Protein AF-A0A132B4E3-F1 (afdb_monomer)

Structure (mmCIF, N/CA/C/O backbone):
data_AF-A0A132B4E3-F1
#
_entry.id   AF-A0A132B4E3-F1
#
loop_
_atom_site.group_PDB
_atom_site.id
_atom_site.type_symbol
_atom_site.label_atom_id
_atom_site.label_alt_id
_atom_site.label_comp_id
_atom_site.label_asym_id
_atom_site.label_entity_id
_a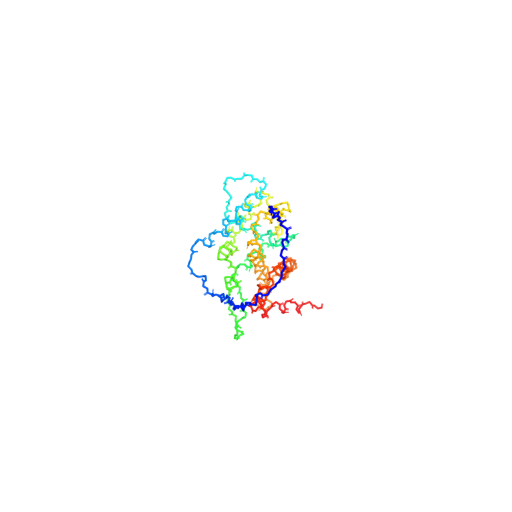tom_site.label_seq_id
_atom_site.pdbx_PDB_ins_code
_atom_site.Cartn_x
_atom_site.Cartn_y
_atom_site.Cartn_z
_atom_site.occupancy
_atom_site.B_iso_or_equiv
_atom_site.auth_seq_id
_atom_site.auth_comp_id
_atom_site.auth_asym_id
_atom_site.auth_atom_id
_atom_site.pdbx_PDB_model_num
ATOM 1 N N . MET A 1 1 ? -78.104 -16.875 -31.477 1.00 38.88 1 MET A N 1
ATOM 2 C CA . MET A 1 1 ? -77.700 -17.468 -30.184 1.00 38.88 1 MET A CA 1
ATOM 3 C C . MET A 1 1 ? -76.306 -16.967 -29.852 1.00 38.88 1 MET A C 1
ATOM 5 O O . MET A 1 1 ? -75.486 -16.846 -30.751 1.00 38.88 1 MET A O 1
ATOM 9 N N . SER A 1 2 ? -76.123 -16.554 -28.604 1.00 34.28 2 SER A N 1
ATOM 10 C CA . SER A 1 2 ? -75.025 -15.734 -28.093 1.00 34.28 2 SER A CA 1
ATOM 11 C C . SER A 1 2 ? -73.679 -16.452 -27.923 1.00 34.28 2 SER A C 1
ATOM 13 O O . SER A 1 2 ? -73.644 -17.637 -27.627 1.00 34.28 2 SER A O 1
ATOM 15 N N . ASN A 1 3 ? -72.627 -15.621 -27.961 1.00 29.88 3 ASN A N 1
ATOM 16 C CA . ASN A 1 3 ? -71.406 -15.617 -27.137 1.00 29.88 3 ASN A CA 1
ATOM 17 C C . ASN A 1 3 ? -70.339 -16.727 -27.264 1.00 29.88 3 ASN A C 1
ATOM 19 O O . ASN A 1 3 ? -70.513 -17.839 -26.790 1.00 29.88 3 ASN A O 1
ATOM 23 N N . SER A 1 4 ? -69.188 -16.321 -27.832 1.00 33.28 4 SER A N 1
ATOM 24 C CA . SER A 1 4 ? -67.864 -16.110 -27.185 1.00 33.28 4 SER A CA 1
ATOM 25 C C . SER A 1 4 ? -67.436 -17.096 -26.069 1.00 33.28 4 SER A C 1
ATOM 27 O O . SER A 1 4 ? -68.200 -17.358 -25.153 1.00 33.28 4 SER A O 1
ATOM 29 N N . LYS A 1 5 ? -66.202 -17.635 -26.005 1.00 38.06 5 LYS A N 1
ATOM 30 C CA . LYS A 1 5 ? -64.889 -16.953 -25.921 1.00 38.06 5 LYS A CA 1
ATOM 31 C C . LYS A 1 5 ? -63.750 -18.004 -25.761 1.00 38.06 5 LYS A C 1
ATOM 33 O O . LYS A 1 5 ? -64.003 -19.065 -25.207 1.00 38.06 5 LYS A O 1
ATOM 38 N N . LEU A 1 6 ? -62.514 -17.575 -26.074 1.00 32.34 6 LEU A N 1
ATOM 39 C CA . LEU A 1 6 ? -61.195 -17.979 -25.513 1.00 32.34 6 LEU A CA 1
ATOM 40 C C . LEU A 1 6 ? -60.531 -19.309 -25.948 1.00 32.34 6 LEU A C 1
ATOM 42 O O . LEU A 1 6 ? -60.956 -20.377 -25.536 1.00 32.34 6 LEU A O 1
ATOM 46 N N . LEU A 1 7 ? -59.389 -19.228 -26.653 1.00 31.70 7 LEU A N 1
ATOM 47 C CA . LEU A 1 7 ? -58.020 -19.296 -26.087 1.00 31.70 7 LEU A CA 1
ATOM 48 C C . LEU A 1 7 ? -56.947 -19.111 -27.200 1.00 31.70 7 LEU A C 1
ATOM 50 O O . LEU A 1 7 ? -56.852 -19.928 -28.102 1.00 31.70 7 LEU A O 1
ATOM 54 N N . THR A 1 8 ? -56.197 -18.002 -27.098 1.00 35.97 8 THR A N 1
ATOM 55 C CA . THR A 1 8 ? -54.724 -17.787 -27.216 1.00 35.97 8 THR A CA 1
ATOM 56 C C . THR A 1 8 ? -53.824 -18.435 -28.305 1.00 35.97 8 THR A C 1
ATOM 58 O O . THR A 1 8 ? -54.166 -19.447 -28.900 1.00 35.97 8 THR A O 1
ATOM 61 N N . PRO A 1 9 ? -52.647 -17.813 -28.576 1.00 42.22 9 PRO A N 1
ATOM 62 C CA . PRO A 1 9 ? -52.031 -17.687 -29.900 1.00 42.22 9 PRO A CA 1
ATOM 63 C C . PRO A 1 9 ? -50.808 -18.595 -30.107 1.00 42.22 9 PRO A C 1
ATOM 65 O O . PRO A 1 9 ? -50.287 -19.164 -29.150 1.00 42.22 9 PRO A O 1
ATOM 68 N N . ASN A 1 10 ? -50.285 -18.651 -31.337 1.00 29.19 10 ASN A N 1
ATOM 69 C CA . ASN A 1 10 ? -48.926 -19.134 -31.562 1.00 29.19 10 ASN A CA 1
ATOM 70 C C . ASN A 1 10 ? -48.253 -18.488 -32.783 1.00 29.19 10 ASN A C 1
ATOM 72 O O . ASN A 1 10 ? -48.901 -18.372 -33.818 1.00 29.19 10 ASN A O 1
ATOM 76 N N . LEU A 1 11 ? -46.981 -18.108 -32.569 1.00 29.50 11 LEU A N 1
ATOM 77 C CA . LEU A 1 11 ? -45.790 -18.163 -33.446 1.00 29.50 11 LEU A CA 1
ATOM 78 C C . LEU A 1 11 ? -45.978 -17.764 -34.940 1.00 29.50 11 LEU A C 1
ATOM 80 O O . LEU A 1 11 ? -46.830 -18.295 -35.632 1.00 29.50 11 LEU A O 1
ATOM 84 N N . ASP A 1 12 ? -45.178 -16.911 -35.584 1.00 29.94 12 ASP A N 1
ATOM 85 C CA . ASP A 1 12 ? -43.744 -16.705 -35.412 1.00 29.94 12 ASP A CA 1
ATOM 86 C C . ASP A 1 12 ? -43.214 -15.570 -36.317 1.00 29.94 12 ASP A C 1
ATOM 88 O O . ASP A 1 12 ? -43.828 -15.216 -37.322 1.00 29.94 12 ASP A O 1
ATOM 92 N N . SER A 1 13 ? -41.982 -15.139 -36.016 1.00 32.19 13 SER A N 1
ATOM 93 C CA . SER A 1 13 ? -40.978 -14.631 -36.970 1.00 32.19 13 SER A CA 1
ATOM 94 C C . SER A 1 13 ? -41.109 -13.195 -37.516 1.00 32.19 13 SER A C 1
ATOM 96 O O . SER A 1 13 ? -41.439 -12.966 -38.681 1.00 32.19 13 SER A O 1
ATOM 98 N N . TYR A 1 14 ? -40.623 -12.232 -36.723 1.00 31.95 14 TYR A N 1
ATOM 99 C CA . TYR A 1 14 ? -39.982 -11.017 -37.243 1.00 31.95 14 TYR A CA 1
ATOM 100 C C . TYR A 1 14 ? -38.458 -11.171 -37.212 1.00 31.95 14 TYR A C 1
ATOM 102 O O . TYR A 1 14 ? -37.833 -11.168 -36.151 1.00 31.95 14 TYR A O 1
ATOM 110 N N . ALA A 1 15 ? -37.856 -11.253 -38.397 1.00 35.19 15 ALA A N 1
ATOM 111 C CA . ALA A 1 15 ? -36.441 -10.988 -38.600 1.00 35.19 15 ALA A CA 1
ATOM 112 C C . ALA A 1 15 ? -36.199 -9.475 -38.490 1.00 35.19 15 ALA A C 1
ATOM 114 O O . ALA A 1 15 ? -36.782 -8.696 -39.243 1.00 35.19 15 ALA A O 1
ATOM 115 N N . THR A 1 16 ? -35.325 -9.054 -37.573 1.00 33.59 16 THR A N 1
ATOM 116 C CA . THR A 1 16 ? -34.851 -7.664 -37.520 1.00 33.59 16 THR A CA 1
ATOM 117 C C . THR A 1 16 ? -33.341 -7.642 -37.330 1.00 33.59 16 THR A C 1
ATOM 119 O O . THR A 1 16 ? -32.812 -8.160 -36.349 1.00 33.59 16 THR A O 1
ATOM 122 N N . ASN A 1 17 ? -32.655 -7.043 -38.302 1.00 32.53 17 ASN A N 1
ATOM 123 C CA . ASN A 1 17 ? -31.217 -6.812 -38.306 1.00 32.53 17 ASN A CA 1
ATOM 124 C C . ASN A 1 17 ? -30.825 -5.874 -37.154 1.00 32.53 17 ASN A C 1
ATOM 126 O O . ASN A 1 17 ? -31.186 -4.697 -37.154 1.00 32.53 17 ASN A O 1
ATOM 130 N N . SER A 1 18 ? -30.058 -6.386 -36.192 1.00 35.50 18 SER A N 1
ATOM 131 C CA . SER A 1 18 ? -29.421 -5.589 -35.144 1.00 35.50 18 SER A CA 1
ATOM 132 C C . SER A 1 18 ? -28.036 -5.158 -35.623 1.00 35.50 18 SER A C 1
ATOM 134 O O . SER A 1 18 ? -27.093 -5.947 -35.668 1.00 35.50 18 SER A O 1
ATOM 136 N N . ILE A 1 19 ? -27.932 -3.890 -36.021 1.00 36.50 19 ILE A N 1
ATOM 137 C CA . ILE A 1 19 ? -26.662 -3.196 -36.229 1.00 36.50 19 ILE A CA 1
ATOM 138 C C . ILE A 1 19 ? -25.972 -3.114 -34.864 1.00 36.50 19 ILE A C 1
ATOM 140 O O . ILE A 1 19 ? -26.404 -2.376 -33.976 1.00 36.50 19 ILE A O 1
ATOM 144 N N . ALA A 1 20 ? -24.901 -3.887 -34.700 1.00 33.59 20 ALA A N 1
ATOM 145 C CA . ALA A 1 20 ? -24.030 -3.822 -33.539 1.00 33.59 20 ALA A CA 1
ATOM 146 C C . ALA A 1 20 ? -23.420 -2.414 -33.435 1.00 33.59 20 ALA A C 1
ATOM 148 O O . ALA A 1 20 ? -22.498 -2.054 -34.166 1.00 33.59 20 ALA A O 1
ATOM 149 N N . LYS A 1 21 ? -23.945 -1.600 -32.513 1.00 34.19 21 LYS A N 1
ATOM 150 C CA . LYS A 1 21 ? -23.289 -0.374 -32.050 1.00 34.19 21 LYS A CA 1
ATOM 151 C C . LYS A 1 21 ? -22.023 -0.781 -31.298 1.00 34.19 21 LYS A C 1
ATOM 153 O O . LYS A 1 21 ? -22.074 -1.129 -30.121 1.00 34.19 21 LYS A O 1
ATOM 158 N N . SER A 1 22 ? -20.882 -0.726 -31.976 1.00 30.88 22 SER A N 1
ATOM 159 C CA . SER A 1 22 ? -19.576 -0.739 -31.327 1.00 30.88 22 SER A CA 1
ATOM 160 C C . SER A 1 22 ? -19.455 0.523 -30.472 1.00 30.88 22 SER A C 1
ATOM 162 O O . SER A 1 22 ? -19.304 1.631 -30.994 1.00 30.88 22 SER A O 1
ATOM 164 N N . VAL A 1 23 ? -19.559 0.371 -29.153 1.00 30.25 23 VAL A N 1
ATOM 165 C CA . VAL A 1 23 ? -19.241 1.439 -28.205 1.00 30.25 23 VAL A CA 1
ATOM 166 C C . VAL A 1 23 ? -17.731 1.645 -28.251 1.00 30.25 23 VAL A C 1
ATOM 168 O O . VAL A 1 23 ? -16.955 0.897 -27.665 1.00 30.25 23 VAL A O 1
ATOM 171 N N . SER A 1 24 ? -17.325 2.662 -29.005 1.00 31.62 24 SER A N 1
ATOM 172 C CA . SER A 1 24 ? -15.980 3.221 -28.975 1.00 31.62 24 SER A CA 1
ATOM 173 C C . SER A 1 24 ? -15.730 3.781 -27.576 1.00 31.62 24 SER A C 1
ATOM 175 O O . SER A 1 24 ? -16.259 4.836 -27.223 1.00 31.62 24 SER A O 1
ATOM 177 N N . MET A 1 25 ? -14.947 3.072 -26.759 1.00 31.81 25 MET A N 1
ATOM 178 C CA . MET A 1 25 ? -14.465 3.601 -25.485 1.00 31.81 25 MET A CA 1
ATOM 179 C C . MET A 1 25 ? -13.440 4.699 -25.763 1.00 31.81 25 MET A C 1
ATOM 181 O O . MET A 1 25 ? -12.252 4.454 -25.972 1.00 31.81 25 MET A O 1
ATOM 185 N N . SER A 1 26 ? -13.944 5.929 -25.818 1.00 31.91 26 SER A N 1
ATOM 186 C CA . SER A 1 26 ? -13.142 7.130 -25.986 1.00 31.91 26 SER A CA 1
ATOM 187 C C . SER A 1 26 ? -12.260 7.338 -24.756 1.00 31.91 26 SER A C 1
ATOM 189 O O . SER A 1 26 ? -12.749 7.469 -23.634 1.00 31.91 26 SER A O 1
ATOM 191 N N . ARG A 1 27 ? -10.942 7.399 -24.982 1.00 46.81 27 ARG A N 1
ATOM 192 C CA . ARG A 1 27 ? -9.970 7.985 -24.052 1.00 46.81 27 ARG A CA 1
ATOM 193 C C . ARG A 1 27 ? -10.392 9.424 -23.761 1.00 46.81 27 ARG A C 1
ATOM 195 O O . ARG A 1 27 ? -10.472 10.230 -24.683 1.00 46.81 27 ARG A O 1
ATOM 202 N N . GLY A 1 28 ? -10.634 9.743 -22.494 1.00 36.22 28 GLY A N 1
ATOM 203 C CA . GLY A 1 28 ? -10.975 11.105 -22.095 1.00 36.22 28 GLY A CA 1
ATOM 204 C C . GLY A 1 28 ? -11.398 11.235 -20.639 1.00 36.22 28 GLY A C 1
ATOM 205 O O . GLY A 1 28 ? -12.487 11.719 -20.374 1.00 36.22 28 GLY A O 1
ATOM 206 N N . PHE A 1 29 ? -10.551 10.826 -19.691 1.00 40.78 29 PHE A N 1
ATOM 207 C CA . PHE A 1 29 ? -10.698 11.238 -18.290 1.00 40.78 29 PHE A CA 1
ATOM 208 C C . PHE A 1 29 ? -9.608 12.246 -17.942 1.00 40.78 29 PHE A C 1
ATOM 210 O O . PHE A 1 29 ? -8.644 11.939 -17.247 1.00 40.78 29 PHE A O 1
ATOM 217 N N . HIS A 1 30 ? -9.768 13.469 -18.440 1.00 40.97 30 HIS A N 1
ATOM 218 C CA . HIS A 1 30 ? -9.072 14.620 -17.884 1.00 40.97 30 HIS A CA 1
ATOM 219 C C . HIS A 1 30 ? -10.091 15.710 -17.553 1.00 40.97 30 HIS A C 1
ATOM 221 O O . HIS A 1 30 ? -10.951 16.031 -18.367 1.00 40.97 30 HIS A O 1
ATOM 227 N N . THR A 1 31 ? -9.917 16.276 -16.355 1.00 42.75 31 THR A N 1
ATOM 228 C CA . THR A 1 31 ? -10.631 17.395 -15.712 1.00 42.75 31 THR A CA 1
ATOM 229 C C . THR A 1 31 ? -11.892 17.040 -14.909 1.00 42.75 31 THR A C 1
ATOM 231 O O . THR A 1 31 ? -13.004 16.955 -15.411 1.00 42.75 31 THR A O 1
ATOM 234 N N . GLY A 1 32 ? -11.696 16.867 -13.596 1.00 35.53 32 GLY A N 1
ATOM 235 C CA . GLY A 1 32 ? -12.770 16.779 -12.609 1.00 35.53 32 GLY A CA 1
ATOM 236 C C . GLY A 1 32 ? -12.240 16.429 -11.220 1.00 35.53 32 GLY A C 1
ATOM 237 O O . GLY A 1 32 ? -12.157 15.255 -10.872 1.00 35.53 32 GLY A O 1
ATOM 238 N N . SER A 1 33 ? -11.926 17.450 -10.417 1.00 51.84 33 SER A N 1
ATOM 239 C CA . SER A 1 33 ? -11.528 17.358 -8.995 1.00 51.84 33 SER A CA 1
ATOM 240 C C . SER A 1 33 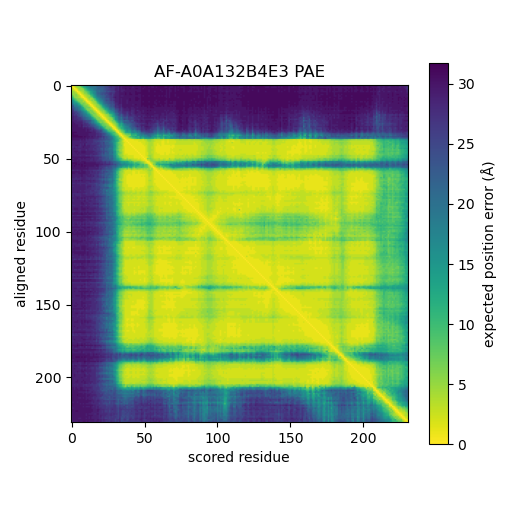? -12.442 16.439 -8.144 1.00 51.84 33 SER A C 1
ATOM 242 O O . SER A 1 33 ? -12.010 15.851 -7.153 1.00 51.84 33 SER A O 1
ATOM 244 N N . GLY A 1 34 ? -13.695 16.223 -8.570 1.00 51.78 34 GLY A N 1
ATOM 245 C CA . GLY A 1 34 ? -14.667 15.361 -7.886 1.00 51.78 34 GLY A CA 1
ATOM 246 C C . GLY A 1 34 ? -14.389 13.850 -7.956 1.00 51.78 34 GLY A C 1
ATOM 247 O O . GLY A 1 34 ? -14.641 13.148 -6.979 1.00 51.78 34 GLY A O 1
ATOM 248 N N . ALA A 1 35 ? -13.823 13.327 -9.051 1.00 53.47 35 ALA A N 1
ATOM 249 C CA . ALA A 1 35 ? -13.585 11.882 -9.189 1.00 53.47 35 ALA A CA 1
ATOM 250 C C . ALA A 1 35 ? -12.388 11.407 -8.347 1.00 53.47 35 ALA A C 1
ATOM 252 O O . ALA A 1 35 ? -12.417 10.324 -7.766 1.00 53.47 35 ALA A O 1
ATOM 253 N N . THR A 1 36 ? -11.356 12.249 -8.220 1.00 58.81 36 THR A N 1
ATOM 254 C CA . THR A 1 36 ? -10.199 12.000 -7.346 1.00 58.81 36 THR A CA 1
ATOM 255 C C . THR A 1 36 ? -10.557 12.040 -5.863 1.00 58.81 36 THR A C 1
ATOM 257 O O . THR A 1 36 ? -9.857 11.427 -5.064 1.00 58.81 36 THR A O 1
ATOM 260 N N . SER A 1 37 ? -11.636 12.735 -5.498 1.00 76.25 37 SER A N 1
ATOM 261 C CA . SER A 1 37 ? -12.132 12.785 -4.121 1.00 76.25 37 SER A CA 1
ATOM 262 C C . SER A 1 37 ? -12.994 11.572 -3.773 1.00 76.25 37 SER A C 1
ATOM 264 O O . SER A 1 37 ? -12.916 11.079 -2.654 1.00 76.25 37 SER A O 1
ATOM 266 N N . LEU A 1 38 ? -13.809 11.071 -4.709 1.00 92.44 38 LEU A N 1
ATOM 267 C CA . LEU A 1 38 ? -14.836 10.080 -4.382 1.00 92.44 38 LEU A CA 1
ATOM 268 C C . LEU A 1 38 ? -14.254 8.738 -3.924 1.00 92.44 38 LEU A C 1
ATOM 270 O O . LEU A 1 38 ? -14.663 8.221 -2.886 1.00 92.44 38 LEU A O 1
ATOM 274 N N . TRP A 1 39 ? -13.281 8.182 -4.657 1.00 94.19 39 TRP A N 1
ATOM 275 C CA . TRP A 1 39 ? -12.679 6.899 -4.275 1.00 94.19 39 TRP A CA 1
ATOM 276 C C . TRP A 1 39 ? -12.005 6.983 -2.903 1.00 94.19 39 TRP A C 1
ATOM 278 O O . TRP A 1 39 ? -12.098 6.033 -2.128 1.00 94.19 39 TRP A O 1
ATOM 288 N N . LYS A 1 40 ? -11.381 8.124 -2.576 1.00 95.50 40 LYS A N 1
ATOM 289 C CA . LYS A 1 40 ? -10.775 8.363 -1.264 1.00 95.50 40 LYS A CA 1
ATOM 290 C C . LYS A 1 40 ? -11.834 8.343 -0.183 1.00 95.50 40 LYS A C 1
ATOM 292 O O . LYS A 1 40 ? -11.728 7.533 0.724 1.00 95.50 40 LYS A O 1
ATOM 297 N N . THR A 1 41 ? -12.870 9.172 -0.317 1.00 95.38 41 THR A N 1
ATOM 298 C CA . THR A 1 41 ? -13.953 9.281 0.667 1.00 95.38 41 THR A CA 1
ATOM 299 C C . THR A 1 41 ? -14.615 7.932 0.921 1.00 95.38 41 THR A C 1
ATOM 301 O O . THR A 1 41 ? -14.826 7.558 2.071 1.00 95.38 41 THR A O 1
ATOM 304 N N . LEU A 1 42 ? -14.907 7.171 -0.135 1.00 96.31 42 LEU A N 1
ATOM 305 C CA . LEU A 1 42 ? -15.490 5.836 -0.008 1.00 96.31 42 LEU A CA 1
ATOM 306 C C . LEU A 1 42 ? -14.539 4.865 0.705 1.00 96.31 42 LEU A C 1
ATOM 308 O O . LEU A 1 42 ? -14.956 4.152 1.615 1.00 96.31 42 LEU A O 1
ATOM 312 N N . SER A 1 43 ? -13.255 4.879 0.342 1.00 96.94 43 SER A N 1
ATOM 313 C CA . SER A 1 43 ? -12.241 4.008 0.949 1.00 96.94 43 SER A CA 1
ATOM 314 C C . SER A 1 43 ? -12.005 4.343 2.421 1.00 96.94 43 SER A C 1
ATOM 316 O O . SER A 1 43 ? -11.949 3.445 3.257 1.00 96.94 43 SER A O 1
ATOM 318 N N . THR A 1 44 ? -11.898 5.629 2.762 1.00 96.00 44 THR A N 1
ATOM 319 C CA . THR A 1 44 ? -11.676 6.068 4.141 1.00 96.00 44 THR A CA 1
ATOM 320 C C . THR A 1 44 ? -12.904 5.856 5.011 1.00 96.00 44 THR A C 1
ATOM 322 O O . THR A 1 44 ? -12.752 5.487 6.171 1.00 96.00 44 THR A O 1
ATOM 325 N N . THR A 1 45 ? -14.111 6.000 4.458 1.00 95.50 45 THR A N 1
ATOM 326 C CA . THR A 1 45 ? -15.363 5.677 5.160 1.00 95.50 45 THR A CA 1
ATOM 327 C C . THR A 1 45 ? -15.443 4.184 5.476 1.00 95.50 45 THR A C 1
ATOM 329 O O . THR A 1 45 ? -15.699 3.819 6.623 1.00 95.50 45 THR A O 1
ATOM 332 N N . ALA A 1 46 ? -15.161 3.322 4.491 1.00 96.12 46 ALA A N 1
ATOM 333 C CA . ALA A 1 46 ? -15.132 1.873 4.683 1.00 96.12 46 ALA A CA 1
ATOM 334 C C . ALA A 1 46 ? -14.092 1.458 5.738 1.00 96.12 46 ALA A C 1
ATOM 336 O O . ALA A 1 46 ? -14.390 0.677 6.641 1.00 96.12 46 ALA A O 1
ATOM 337 N N . ALA A 1 47 ? -12.886 2.028 5.665 1.00 96.62 47 ALA A N 1
ATOM 338 C CA . ALA A 1 47 ? -11.822 1.765 6.626 1.00 96.62 47 ALA A CA 1
ATOM 339 C C . ALA A 1 47 ? -12.176 2.233 8.040 1.00 96.62 47 ALA A C 1
ATOM 341 O O . ALA A 1 47 ? -12.040 1.461 8.983 1.00 96.62 47 ALA A O 1
ATOM 342 N N . SER A 1 48 ? -12.681 3.461 8.169 1.00 95.19 48 SER A N 1
ATOM 343 C CA . SER A 1 48 ? -13.092 4.077 9.433 1.00 95.19 48 SER A CA 1
ATOM 344 C C . SER A 1 48 ? -14.157 3.243 10.154 1.00 95.19 48 SER A C 1
ATOM 346 O O . SER A 1 48 ? -14.025 2.953 11.342 1.00 95.19 48 SER A O 1
ATOM 348 N N . GLY A 1 49 ? -15.162 2.748 9.421 1.00 93.44 49 GLY A N 1
ATOM 349 C CA . GLY A 1 49 ? -16.197 1.868 9.976 1.00 93.44 49 GLY A CA 1
ATOM 350 C C . GLY A 1 49 ? -15.692 0.485 10.411 1.00 93.44 49 GLY A C 1
ATOM 351 O O . GLY A 1 49 ? -16.338 -0.183 11.217 1.00 93.44 49 GLY A O 1
ATOM 352 N N . ALA A 1 50 ? -14.532 0.047 9.915 1.00 94.38 50 ALA A N 1
ATOM 353 C CA . ALA A 1 50 ? -13.961 -1.264 10.211 1.00 94.38 50 ALA A CA 1
ATOM 354 C C . ALA A 1 50 ? -13.043 -1.279 11.447 1.00 94.38 50 ALA A C 1
ATOM 356 O O . ALA A 1 50 ? -12.667 -2.364 11.923 1.00 94.38 50 ALA A O 1
ATOM 357 N N . VAL A 1 51 ? -12.657 -0.113 11.973 1.00 94.00 51 VAL A N 1
ATOM 358 C CA . VAL A 1 51 ? -11.677 -0.014 13.061 1.00 94.00 51 VAL A CA 1
ATOM 359 C C . VAL A 1 51 ? -12.333 -0.281 14.427 1.00 94.00 51 VAL A C 1
ATOM 361 O O . VAL A 1 51 ? -13.444 0.180 14.671 1.00 94.00 51 VAL A O 1
ATOM 364 N N . PRO A 1 52 ? -11.688 -1.011 15.363 1.00 85.62 52 PRO A N 1
ATOM 365 C CA . PRO A 1 52 ? -12.323 -1.390 16.632 1.00 85.62 52 PRO A CA 1
ATOM 366 C C . PRO A 1 52 ? -12.598 -0.226 17.595 1.00 85.62 52 PRO A C 1
ATOM 368 O O . PRO A 1 52 ? -13.431 -0.356 18.489 1.00 85.62 52 PRO A O 1
ATOM 371 N N . ARG A 1 53 ? -11.843 0.874 17.482 1.00 79.69 53 ARG A N 1
ATOM 372 C CA . ARG A 1 53 ? -11.896 1.997 18.424 1.00 79.69 53 ARG A CA 1
ATOM 373 C C . ARG A 1 53 ? -12.660 3.169 17.809 1.00 79.69 53 ARG A C 1
ATOM 375 O O . ARG A 1 53 ? -12.173 3.717 16.822 1.00 79.69 53 ARG A O 1
ATOM 382 N N . PRO A 1 54 ? -13.779 3.608 18.416 1.00 67.31 54 PRO A N 1
ATOM 383 C CA . PRO A 1 54 ? -14.477 4.799 17.964 1.00 67.31 54 PRO A CA 1
ATOM 384 C C . PRO A 1 54 ? -13.587 6.025 18.196 1.00 67.31 54 PRO A C 1
ATOM 386 O O . PRO A 1 54 ? -13.294 6.382 19.339 1.00 67.31 54 PRO A O 1
ATOM 389 N N . ARG A 1 55 ? -13.157 6.683 17.120 1.00 70.62 55 ARG A N 1
ATOM 390 C CA . ARG A 1 55 ? -12.710 8.078 17.161 1.00 70.62 55 ARG A CA 1
ATOM 391 C C . ARG A 1 55 ? -13.588 8.891 16.228 1.00 70.62 55 ARG A C 1
ATOM 393 O O . ARG A 1 55 ? -14.047 8.403 15.205 1.00 70.62 55 ARG A O 1
ATOM 400 N N . THR A 1 56 ? -13.822 10.144 16.595 1.00 69.31 56 THR A N 1
ATOM 401 C CA . THR A 1 56 ? -14.660 11.047 15.802 1.00 69.31 56 THR A CA 1
ATOM 402 C C . THR A 1 56 ? -13.964 11.517 14.528 1.00 69.31 56 THR A C 1
ATOM 404 O O . THR A 1 56 ? -14.659 11.817 13.569 1.00 69.31 56 THR A O 1
ATOM 407 N N . ASN A 1 57 ? -12.624 11.515 14.487 1.00 81.56 57 ASN A N 1
ATOM 408 C CA . ASN A 1 57 ? -11.831 11.955 13.339 1.00 81.56 57 ASN A CA 1
ATOM 409 C C . ASN A 1 57 ? -10.593 11.057 13.163 1.00 81.56 57 ASN A C 1
ATOM 411 O O . ASN A 1 57 ? -9.598 11.232 13.866 1.00 81.56 57 ASN A O 1
ATOM 415 N N . HIS A 1 58 ? -10.663 10.092 12.248 1.00 89.25 58 HIS A N 1
ATOM 416 C CA . HIS A 1 58 ? -9.493 9.341 11.779 1.00 89.25 58 HIS A CA 1
ATOM 417 C C . HIS A 1 58 ? -8.793 10.125 10.665 1.00 89.25 58 HIS A C 1
ATOM 419 O O . HIS A 1 58 ? -9.480 10.757 9.857 1.00 89.25 58 HIS A O 1
ATOM 425 N N . SER A 1 59 ? -7.457 10.098 10.592 1.00 94.81 59 SER A N 1
ATOM 426 C CA . SER A 1 59 ? -6.780 10.762 9.470 1.00 94.81 59 SER A CA 1
ATOM 427 C C . SER A 1 59 ? -7.036 10.025 8.152 1.00 94.81 59 SER A C 1
ATOM 429 O O . SER A 1 59 ? -7.111 8.792 8.107 1.00 94.81 59 SER A O 1
ATOM 431 N N . GLU A 1 60 ? -7.167 10.785 7.058 1.00 95.44 60 GLU A N 1
ATOM 432 C CA . GLU A 1 60 ? -7.281 10.218 5.706 1.00 95.44 60 GLU A CA 1
ATOM 433 C C . GLU A 1 60 ? -6.081 9.309 5.406 1.00 95.44 60 GLU A C 1
ATOM 435 O O . GLU A 1 60 ? -6.262 8.187 4.939 1.00 95.44 60 GLU A O 1
ATOM 440 N N . ASP A 1 61 ? -4.877 9.755 5.763 1.00 97.19 61 ASP A N 1
ATOM 441 C CA . ASP A 1 61 ? -3.620 9.045 5.536 1.00 97.19 61 ASP A CA 1
ATOM 442 C C . ASP A 1 61 ? -3.574 7.677 6.237 1.00 97.19 61 ASP A C 1
ATOM 444 O O . ASP A 1 61 ? -3.210 6.668 5.622 1.00 97.19 61 ASP A O 1
ATOM 448 N N . ALA A 1 62 ? -4.002 7.604 7.502 1.00 97.56 62 ALA A N 1
ATOM 449 C CA . ALA A 1 62 ? -4.105 6.340 8.231 1.00 97.56 62 ALA A CA 1
ATOM 450 C C . ALA A 1 62 ? -5.112 5.398 7.568 1.00 97.56 62 ALA A C 1
ATOM 452 O O . ALA A 1 62 ? -4.825 4.219 7.360 1.00 97.56 62 ALA A O 1
ATOM 453 N N . MET A 1 63 ? -6.283 5.907 7.191 1.00 97.62 63 MET A N 1
ATOM 454 C CA . MET A 1 63 ? -7.326 5.081 6.589 1.00 97.62 63 MET A CA 1
ATOM 455 C C . MET A 1 63 ? -6.936 4.580 5.193 1.00 97.62 63 MET A C 1
ATOM 457 O O . MET A 1 63 ? -7.126 3.402 4.899 1.00 97.62 63 MET A O 1
ATOM 461 N N . LEU A 1 64 ? -6.321 5.416 4.352 1.00 97.88 64 LEU A N 1
ATOM 462 C CA . LEU A 1 64 ? -5.790 4.992 3.052 1.00 97.88 64 LEU A CA 1
ATOM 463 C C . LEU A 1 64 ? -4.673 3.952 3.208 1.00 97.88 64 LEU A C 1
ATOM 465 O O . LEU A 1 64 ? -4.656 2.961 2.475 1.00 97.88 64 LEU A O 1
ATOM 469 N N . SER A 1 65 ? -3.787 4.137 4.191 1.00 98.19 65 SER A N 1
ATOM 470 C CA . SER A 1 65 ? -2.761 3.144 4.531 1.00 98.19 65 SER A CA 1
ATOM 471 C C . SER A 1 65 ? -3.396 1.817 4.942 1.00 98.19 65 SER A C 1
ATOM 473 O O . SER A 1 65 ? -2.965 0.764 4.480 1.00 98.19 65 SER A O 1
ATOM 475 N N . LEU A 1 66 ? -4.465 1.843 5.745 1.00 98.44 66 LEU A N 1
ATOM 476 C CA . LEU A 1 66 ? -5.169 0.634 6.165 1.00 98.44 66 LEU A CA 1
ATOM 477 C C . LEU A 1 66 ? -5.774 -0.121 4.979 1.00 98.44 66 LEU A C 1
ATOM 479 O O . LEU A 1 66 ? -5.601 -1.335 4.900 1.00 98.44 66 LEU A O 1
ATOM 483 N N . VAL A 1 67 ? -6.444 0.563 4.044 1.00 98.38 67 VAL A N 1
ATOM 484 C CA . VAL A 1 67 ? -7.027 -0.105 2.864 1.00 98.38 67 VAL A CA 1
ATOM 485 C C . VAL A 1 67 ? -5.941 -0.716 1.978 1.00 98.38 67 VAL A C 1
ATOM 487 O O . VAL A 1 67 ? -6.087 -1.857 1.530 1.00 98.38 67 VAL A O 1
ATOM 490 N N . LEU A 1 68 ? -4.823 -0.008 1.780 1.00 98.44 68 LEU A N 1
ATOM 491 C CA . LEU A 1 68 ? -3.669 -0.551 1.062 1.00 98.44 68 LEU A CA 1
ATOM 492 C C . LEU A 1 68 ? -3.144 -1.820 1.741 1.00 98.44 68 LEU A C 1
ATOM 494 O O . LEU A 1 68 ? -2.993 -2.844 1.079 1.00 98.44 68 LEU A O 1
ATOM 498 N N . LEU A 1 69 ? -2.903 -1.767 3.054 1.00 98.25 69 LEU A N 1
ATOM 499 C CA . LEU A 1 69 ? -2.408 -2.901 3.834 1.00 98.25 69 LEU A CA 1
ATOM 500 C C . LEU A 1 69 ? -3.374 -4.092 3.788 1.00 98.25 69 LEU A C 1
ATOM 502 O O . LEU A 1 69 ? -2.935 -5.227 3.639 1.00 98.25 69 LEU A O 1
ATOM 506 N N . CYS A 1 70 ? -4.686 -3.844 3.848 1.00 98.12 70 CYS A N 1
ATOM 507 C CA . CYS A 1 70 ? -5.706 -4.888 3.720 1.00 98.12 70 CYS A CA 1
ATOM 508 C C . CYS A 1 70 ? -5.715 -5.550 2.334 1.00 98.12 70 CYS A C 1
ATOM 510 O O . CYS A 1 70 ? -6.149 -6.694 2.219 1.00 98.12 70 CYS A O 1
ATOM 512 N N . SER A 1 71 ? -5.233 -4.846 1.307 1.00 97.56 71 SER A N 1
ATOM 513 C CA . SER A 1 71 ? -5.147 -5.323 -0.081 1.00 97.56 71 SER A CA 1
ATOM 514 C C . SER A 1 71 ? -3.844 -6.075 -0.388 1.00 97.56 71 SER A C 1
ATOM 516 O O . SER A 1 71 ? -3.669 -6.596 -1.492 1.00 97.56 71 SER A O 1
ATOM 518 N N . LEU A 1 72 ? -2.909 -6.119 0.564 1.00 97.50 72 LEU A N 1
ATOM 519 C CA . LEU A 1 72 ? -1.703 -6.938 0.506 1.00 97.50 72 LEU A CA 1
ATOM 520 C C . LEU A 1 72 ? -1.974 -8.334 1.100 1.00 97.50 72 LEU A C 1
ATOM 522 O O . LEU A 1 72 ? -3.003 -8.580 1.726 1.00 97.50 72 LEU A O 1
ATOM 526 N N . ALA A 1 73 ? -1.030 -9.266 0.912 1.00 96.50 73 ALA A N 1
ATOM 527 C CA . ALA A 1 73 ? -1.118 -10.588 1.541 1.00 96.50 73 ALA A CA 1
ATOM 528 C C . ALA A 1 73 ? -1.304 -10.489 3.066 1.00 96.50 73 ALA A C 1
ATOM 530 O O . ALA A 1 73 ? -0.713 -9.617 3.701 1.00 96.50 73 ALA A O 1
ATOM 531 N N . SER A 1 74 ? -2.054 -11.429 3.652 1.00 94.88 74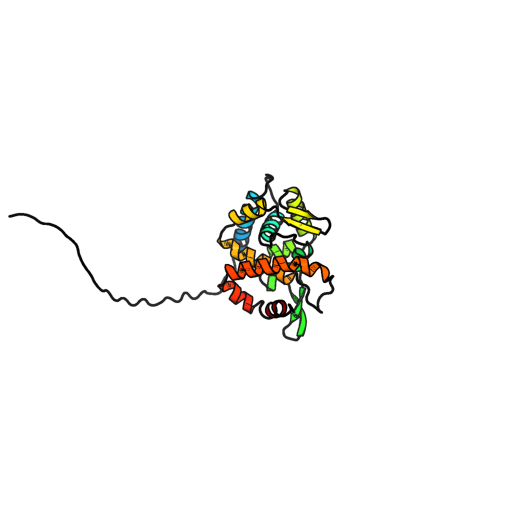 SER A N 1
ATOM 532 C CA . SER A 1 74 ? -2.255 -11.570 5.106 1.00 94.88 74 SER A CA 1
ATOM 533 C C . SER A 1 74 ? -1.011 -12.120 5.832 1.00 94.88 74 SER A C 1
ATOM 535 O O . SER A 1 74 ? -1.095 -13.080 6.600 1.00 94.88 74 SER A O 1
ATOM 537 N N . SER A 1 75 ? 0.146 -11.527 5.555 1.00 94.19 75 SER A N 1
ATOM 538 C CA . SER A 1 75 ? 1.449 -11.763 6.178 1.00 94.19 75 SER A CA 1
ATOM 539 C C . SER A 1 75 ? 2.014 -10.443 6.705 1.00 94.19 75 SER A C 1
ATOM 541 O O . SER A 1 75 ? 1.435 -9.380 6.480 1.00 94.19 75 SER A O 1
ATOM 543 N N . GLU A 1 76 ? 3.140 -10.501 7.412 1.00 94.75 76 GLU A N 1
ATOM 544 C CA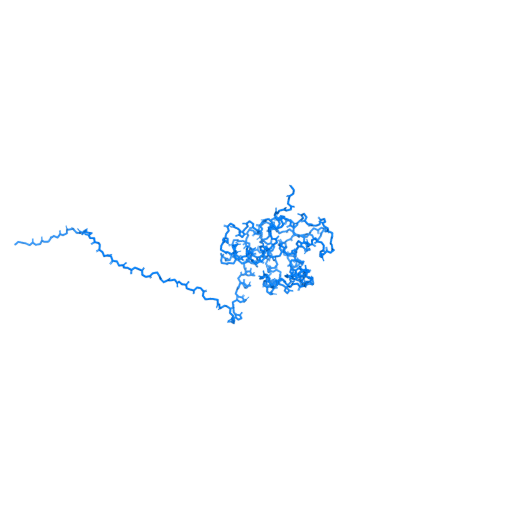 . GLU A 1 76 ? 3.840 -9.296 7.855 1.00 94.75 76 GLU A CA 1
ATOM 545 C C . GLU A 1 76 ? 4.293 -8.442 6.668 1.00 94.75 76 GLU A C 1
ATOM 547 O O . GLU A 1 76 ? 4.937 -8.948 5.753 1.00 94.75 76 GLU A O 1
ATOM 552 N N . VAL A 1 77 ? 3.971 -7.149 6.714 1.00 96.06 77 VAL A N 1
ATOM 553 C CA . VAL A 1 77 ? 4.306 -6.144 5.706 1.00 96.06 77 VAL A CA 1
ATOM 554 C C . VAL A 1 77 ? 5.494 -5.317 6.204 1.00 96.06 77 VAL A C 1
ATOM 556 O O . VAL A 1 77 ? 5.339 -4.560 7.165 1.00 96.06 77 VAL A O 1
ATOM 559 N N . PRO A 1 78 ? 6.673 -5.396 5.571 1.00 94.50 78 PRO A N 1
ATOM 560 C CA . PRO A 1 78 ? 7.808 -4.549 5.937 1.00 94.50 78 PRO A CA 1
ATOM 561 C C . PRO A 1 78 ? 7.556 -3.077 5.598 1.00 94.50 78 PRO A C 1
ATOM 563 O O . PRO A 1 78 ? 7.022 -2.785 4.525 1.00 94.50 78 PRO A O 1
ATOM 566 N N . LEU A 1 79 ? 8.015 -2.143 6.439 1.00 94.19 79 LEU A N 1
ATOM 567 C CA . LEU A 1 79 ? 7.947 -0.702 6.146 1.00 94.19 79 LEU A CA 1
ATOM 568 C C . LEU A 1 79 ? 8.554 -0.364 4.775 1.00 94.19 79 LEU A C 1
ATOM 570 O O . LEU A 1 79 ? 7.965 0.372 3.980 1.00 94.19 79 LEU A O 1
ATOM 574 N N . ASP A 1 80 ? 9.698 -0.979 4.477 1.00 92.38 80 ASP A N 1
ATOM 575 C CA . ASP A 1 80 ? 10.422 -0.833 3.214 1.00 92.38 80 ASP A CA 1
ATOM 576 C C . ASP A 1 80 ? 9.615 -1.274 1.992 1.00 92.38 80 ASP A C 1
ATOM 578 O O . ASP A 1 80 ? 9.833 -0.755 0.898 1.00 92.38 80 ASP A O 1
ATOM 582 N N . LEU A 1 81 ? 8.680 -2.220 2.139 1.00 93.94 81 LEU A N 1
ATOM 583 C CA . LEU A 1 81 ? 7.808 -2.607 1.032 1.00 93.94 81 LEU A CA 1
ATOM 584 C C . LEU A 1 81 ? 6.943 -1.420 0.605 1.00 93.94 81 LEU A C 1
ATOM 586 O O . LEU A 1 81 ? 6.773 -1.164 -0.588 1.00 93.94 81 LEU A O 1
ATOM 590 N N . ILE A 1 82 ? 6.410 -0.702 1.590 1.00 95.25 82 ILE A N 1
ATOM 591 C CA . ILE A 1 82 ? 5.457 0.383 1.394 1.00 95.25 82 ILE A CA 1
ATOM 592 C C . ILE A 1 82 ? 6.185 1.625 0.884 1.00 95.25 82 ILE A C 1
ATOM 594 O O . ILE A 1 82 ? 5.860 2.134 -0.192 1.00 95.25 82 ILE A O 1
ATOM 598 N N . SER A 1 83 ? 7.207 2.072 1.621 1.00 94.50 83 SER A N 1
ATOM 599 C CA . SER A 1 83 ? 7.933 3.305 1.314 1.00 94.50 83 SER A CA 1
ATOM 600 C C . SER A 1 83 ? 8.604 3.218 -0.056 1.00 94.50 83 SER A C 1
ATOM 602 O O . SER A 1 83 ? 8.338 4.023 -0.950 1.00 94.50 83 SER A O 1
ATOM 604 N N . ARG A 1 84 ? 9.377 2.153 -0.300 1.00 91.94 84 ARG A N 1
ATOM 605 C CA . ARG A 1 84 ? 10.093 1.970 -1.570 1.00 91.94 84 ARG A CA 1
ATOM 606 C C . ARG A 1 84 ? 9.168 1.708 -2.750 1.00 91.94 84 ARG A C 1
ATOM 608 O O . ARG A 1 84 ? 9.576 1.946 -3.892 1.00 91.94 84 ARG A O 1
ATOM 615 N N . GLY A 1 85 ? 7.980 1.155 -2.507 1.00 92.62 85 GLY A N 1
ATOM 616 C CA . GLY A 1 85 ? 6.974 0.934 -3.539 1.00 92.62 85 GLY A CA 1
ATOM 617 C C . GLY A 1 85 ? 6.476 2.248 -4.144 1.00 92.62 85 GLY A C 1
ATOM 618 O O . GLY A 1 85 ? 6.251 2.320 -5.353 1.00 92.62 85 GLY A O 1
ATOM 619 N N . ALA A 1 86 ? 6.387 3.300 -3.330 1.00 94.50 86 ALA A N 1
ATOM 620 C CA . ALA A 1 86 ? 5.910 4.615 -3.745 1.00 94.50 86 ALA A CA 1
ATOM 621 C C . ALA A 1 86 ? 7.021 5.615 -4.090 1.00 94.50 86 ALA A C 1
ATOM 623 O O . ALA A 1 86 ? 6.794 6.494 -4.918 1.00 94.50 86 ALA A O 1
ATOM 624 N N . SER A 1 87 ? 8.217 5.483 -3.509 1.00 92.81 87 SER A N 1
ATOM 625 C CA . SER A 1 87 ? 9.337 6.378 -3.813 1.00 92.81 87 SER A CA 1
ATOM 626 C C . SER A 1 87 ? 9.757 6.325 -5.295 1.00 92.81 87 SER A C 1
ATOM 628 O O . SER A 1 87 ? 9.548 5.311 -5.985 1.00 92.81 87 SER A O 1
ATOM 630 N N . PRO A 1 88 ? 10.399 7.393 -5.804 1.00 92.19 88 PRO A N 1
ATOM 631 C CA . PRO A 1 88 ? 11.124 7.352 -7.067 1.00 92.19 88 PRO A CA 1
ATOM 632 C C . PRO A 1 88 ? 12.183 6.244 -7.069 1.00 92.19 88 PRO A C 1
ATOM 634 O O . PRO A 1 88 ? 12.771 5.912 -6.038 1.00 92.19 88 PRO A O 1
ATOM 637 N N . ARG A 1 89 ? 12.378 5.597 -8.223 1.00 88.56 89 ARG A N 1
ATOM 638 C CA . ARG A 1 89 ? 13.290 4.451 -8.344 1.00 88.56 89 ARG A CA 1
ATOM 639 C C . ARG A 1 89 ? 14.082 4.492 -9.638 1.00 88.56 89 ARG A C 1
ATOM 641 O O . ARG A 1 89 ? 13.546 4.843 -10.688 1.00 88.56 89 ARG A O 1
ATOM 648 N N . ARG A 1 90 ? 15.337 4.041 -9.569 1.00 87.81 90 ARG A N 1
ATOM 649 C CA . ARG A 1 90 ? 16.227 3.893 -10.728 1.00 87.81 90 ARG A CA 1
ATOM 650 C C . ARG A 1 90 ? 15.746 2.750 -11.621 1.00 87.81 90 ARG A C 1
ATOM 652 O O . ARG A 1 90 ? 15.542 1.632 -11.148 1.00 87.81 90 ARG A O 1
ATOM 659 N N . ARG A 1 91 ? 15.560 3.015 -12.910 1.00 85.75 91 ARG A N 1
ATOM 660 C CA . ARG A 1 91 ? 15.110 2.055 -13.924 1.00 85.75 91 ARG A CA 1
ATOM 661 C C . ARG A 1 91 ? 15.944 2.204 -15.189 1.00 85.75 91 ARG A C 1
ATOM 663 O O . ARG A 1 91 ? 16.460 3.282 -15.473 1.00 85.75 91 ARG A O 1
ATOM 670 N N . TRP A 1 92 ? 16.071 1.111 -15.935 1.00 83.38 92 TRP A N 1
ATOM 671 C CA . TRP A 1 92 ? 16.643 1.158 -17.275 1.00 83.38 92 TRP A CA 1
ATOM 672 C C . TRP A 1 92 ? 15.650 1.822 -18.227 1.00 83.38 92 TRP A C 1
ATOM 674 O O . TRP A 1 92 ? 14.476 1.450 -18.255 1.00 83.38 92 TRP A O 1
ATOM 684 N N . ASN A 1 93 ? 16.126 2.793 -18.998 1.00 84.62 93 ASN A N 1
ATOM 685 C CA . ASN A 1 93 ? 15.363 3.402 -20.077 1.00 84.62 93 ASN A CA 1
ATOM 686 C C . ASN A 1 93 ? 15.533 2.601 -21.383 1.00 84.62 93 ASN A C 1
ATOM 688 O O . ASN A 1 93 ? 16.358 1.690 -21.475 1.00 84.62 93 ASN A O 1
ATOM 692 N N . ALA A 1 94 ? 14.772 2.965 -22.418 1.00 83.81 94 ALA A N 1
ATOM 693 C CA . ALA A 1 94 ? 14.799 2.287 -23.720 1.00 83.81 94 ALA A CA 1
ATOM 694 C C . ALA A 1 94 ? 16.170 2.314 -24.430 1.00 83.81 94 ALA A C 1
ATOM 696 O O . ALA A 1 94 ? 16.401 1.531 -25.344 1.00 83.81 94 ALA A O 1
ATOM 697 N N . HIS A 1 95 ? 17.083 3.187 -24.002 1.00 89.38 95 HIS A N 1
ATOM 698 C CA . HIS A 1 95 ? 18.427 3.347 -24.559 1.00 89.38 95 HIS A CA 1
ATOM 699 C C . HIS A 1 95 ? 19.505 2.661 -23.701 1.00 89.38 95 HIS A C 1
ATOM 701 O O . HIS A 1 95 ? 20.693 2.891 -23.912 1.00 89.38 95 HIS A O 1
ATOM 707 N N . GLY A 1 96 ? 19.116 1.865 -22.697 1.00 84.31 96 GLY A N 1
ATOM 708 C CA . GLY A 1 96 ? 20.054 1.226 -21.769 1.00 84.31 96 GLY A CA 1
ATOM 709 C C . GLY A 1 96 ? 20.703 2.189 -20.767 1.00 84.31 96 GLY A C 1
ATOM 710 O O . GLY A 1 96 ? 21.654 1.815 -20.089 1.00 84.31 96 GLY A O 1
ATOM 711 N N . GLY A 1 97 ? 20.204 3.423 -20.653 1.00 89.25 97 GLY A N 1
ATOM 712 C CA . GLY A 1 97 ? 20.601 4.378 -19.618 1.00 89.25 97 GLY A CA 1
ATOM 713 C C . GLY A 1 97 ? 19.801 4.196 -18.328 1.00 89.25 97 GLY A C 1
ATOM 714 O O . GLY A 1 97 ? 18.759 3.543 -18.318 1.00 89.25 97 GLY A O 1
ATOM 715 N N . ILE A 1 98 ? 20.270 4.800 -17.235 1.00 87.69 98 ILE A N 1
ATOM 716 C CA . ILE A 1 98 ? 19.561 4.793 -15.950 1.00 87.69 98 ILE A CA 1
ATOM 717 C C . ILE A 1 98 ? 18.779 6.096 -15.808 1.00 87.69 98 ILE A C 1
ATOM 719 O O . ILE A 1 98 ? 19.356 7.176 -15.904 1.00 87.69 98 ILE A O 1
ATOM 723 N N . GLU A 1 99 ? 17.486 5.994 -15.531 1.00 89.94 99 GLU A N 1
ATOM 724 C CA . GLU A 1 99 ? 16.627 7.131 -15.202 1.00 89.94 99 GLU A CA 1
ATOM 725 C C . GLU A 1 99 ? 15.869 6.882 -13.897 1.00 89.94 99 GLU A C 1
ATOM 727 O O . GLU A 1 99 ? 15.649 5.740 -13.492 1.00 89.94 99 GLU A O 1
ATOM 732 N N . GLU A 1 100 ? 15.465 7.953 -13.226 1.00 90.00 100 GLU A N 1
ATOM 733 C CA . GLU A 1 100 ? 14.614 7.871 -12.047 1.00 90.00 100 GLU A CA 1
ATOM 734 C C . GLU A 1 100 ? 13.144 8.011 -12.459 1.00 90.00 100 GLU A C 1
ATOM 736 O O . GLU A 1 100 ? 12.760 8.952 -13.154 1.00 90.00 100 GLU A O 1
ATOM 741 N N . LYS A 1 101 ? 12.314 7.038 -12.073 1.00 88.81 101 LYS A N 1
ATOM 742 C CA . LYS A 1 101 ? 10.878 7.020 -12.374 1.00 88.81 101 LYS A CA 1
ATOM 743 C C . LYS A 1 101 ? 10.061 7.091 -11.103 1.00 88.81 101 LYS A C 1
ATOM 745 O O . LYS A 1 101 ? 10.215 6.245 -10.220 1.00 88.81 101 LYS A O 1
ATOM 750 N N . ASP A 1 102 ? 9.116 8.019 -11.074 1.00 88.81 102 ASP A N 1
ATOM 751 C CA . ASP A 1 102 ? 8.061 8.090 -10.066 1.00 88.81 102 ASP A CA 1
ATOM 752 C C . ASP A 1 102 ? 7.097 6.884 -10.183 1.00 88.81 102 ASP A C 1
ATOM 754 O O . ASP A 1 102 ? 6.988 6.247 -11.238 1.00 88.81 102 ASP A O 1
ATOM 758 N N . ALA A 1 103 ? 6.418 6.525 -9.096 1.00 88.00 103 ALA A N 1
ATOM 759 C CA . ALA A 1 103 ? 5.334 5.547 -9.089 1.00 88.00 103 ALA A CA 1
ATOM 760 C C . ALA A 1 103 ? 4.077 6.031 -9.838 1.00 88.00 103 ALA A C 1
ATOM 762 O O . ALA A 1 103 ? 3.348 5.193 -10.377 1.00 88.00 103 ALA A O 1
ATOM 763 N N . LEU A 1 104 ? 3.892 7.348 -9.997 1.00 88.12 104 LEU A N 1
ATOM 764 C CA . LEU A 1 104 ? 2.877 7.953 -10.870 1.00 88.12 104 LEU A CA 1
ATOM 765 C C . LEU A 1 104 ? 2.937 7.406 -12.304 1.00 88.12 104 LEU A C 1
ATOM 767 O O . LEU A 1 104 ? 1.901 7.175 -12.926 1.00 88.12 104 LEU A O 1
ATOM 771 N N . TYR A 1 105 ? 4.147 7.150 -12.821 1.00 83.81 105 TYR A N 1
ATOM 772 C CA . TYR A 1 105 ? 4.352 6.642 -14.184 1.00 83.81 105 TYR A CA 1
ATOM 773 C C . TYR A 1 105 ? 3.691 5.275 -14.419 1.00 83.81 105 TYR A C 1
ATOM 775 O O . TYR A 1 105 ? 3.314 4.961 -15.545 1.00 83.81 105 TYR A O 1
ATOM 783 N N . ILE A 1 106 ? 3.517 4.469 -13.366 1.00 81.94 106 ILE A N 1
ATOM 784 C CA . ILE A 1 106 ? 2.838 3.169 -13.448 1.00 81.94 106 ILE A CA 1
ATOM 785 C C . ILE A 1 106 ? 1.502 3.150 -12.700 1.00 81.94 106 ILE A C 1
ATOM 787 O O . ILE A 1 106 ? 1.083 2.113 -12.193 1.00 81.94 106 ILE A O 1
ATOM 791 N N . ALA A 1 107 ? 0.821 4.298 -12.679 1.00 86.19 107 ALA A N 1
ATOM 792 C CA . ALA A 1 107 ? -0.549 4.456 -12.197 1.00 86.19 107 ALA A CA 1
ATOM 793 C C . ALA A 1 107 ? -0.766 4.213 -10.689 1.00 86.19 107 ALA A C 1
ATOM 795 O O . ALA A 1 107 ? -1.888 3.903 -10.273 1.00 86.19 107 ALA A O 1
ATOM 796 N N . LEU A 1 108 ? 0.263 4.414 -9.852 1.00 91.62 108 LEU A N 1
ATOM 797 C CA . LEU A 1 108 ? 0.007 4.673 -8.432 1.00 91.62 108 LEU A CA 1
ATOM 798 C C . LEU A 1 108 ? -0.680 6.038 -8.311 1.00 91.62 108 LEU A C 1
ATOM 800 O O . LEU A 1 108 ? -0.256 7.009 -8.939 1.00 91.62 108 LEU A O 1
ATOM 804 N N . SER A 1 109 ? -1.755 6.121 -7.534 1.00 93.75 109 SER A N 1
ATOM 805 C CA . SER A 1 109 ? -2.479 7.375 -7.342 1.00 93.75 109 SER A CA 1
ATOM 806 C C . SER A 1 109 ? -1.583 8.415 -6.668 1.00 93.75 109 SER A C 1
ATOM 808 O O . SER A 1 109 ? -0.798 8.089 -5.778 1.00 93.75 109 SER A O 1
ATOM 810 N N . SER A 1 110 ? -1.721 9.683 -7.054 1.00 93.81 110 SER A N 1
ATOM 811 C CA . SER A 1 110 ? -0.894 10.767 -6.508 1.00 93.81 110 SER A CA 1
ATOM 812 C C . SER A 1 110 ? -1.018 10.930 -4.998 1.00 93.81 110 SER A C 1
ATOM 814 O O . SER A 1 110 ? -0.035 11.250 -4.343 1.00 93.81 110 SER A O 1
ATOM 816 N N . ALA A 1 111 ? -2.195 10.651 -4.438 1.00 95.00 111 ALA A N 1
ATOM 817 C CA . ALA A 1 111 ? -2.408 10.658 -2.996 1.00 95.00 111 ALA A CA 1
ATOM 818 C C . ALA A 1 111 ? -1.595 9.573 -2.282 1.00 95.00 111 ALA A C 1
ATOM 820 O O . ALA A 1 111 ? -0.991 9.842 -1.251 1.00 95.00 111 ALA A O 1
ATOM 821 N N . LEU A 1 112 ? -1.540 8.362 -2.848 1.00 96.44 112 LEU A N 1
ATOM 822 C CA . LEU A 1 112 ? -0.705 7.294 -2.302 1.00 96.44 112 LEU A CA 1
ATOM 823 C C . LEU A 1 112 ? 0.781 7.580 -2.522 1.00 96.44 112 LEU A C 1
ATOM 825 O O . LEU A 1 112 ? 1.581 7.274 -1.650 1.00 96.44 112 LEU A O 1
ATOM 829 N N . VAL A 1 113 ? 1.171 8.200 -3.636 1.00 96.00 113 VAL A N 1
ATOM 830 C CA . VAL A 1 113 ? 2.563 8.640 -3.822 1.00 96.00 113 VAL A CA 1
ATOM 831 C C . VAL A 1 113 ? 2.959 9.636 -2.732 1.00 96.00 113 VAL A C 1
ATOM 833 O O . VAL A 1 113 ? 3.940 9.399 -2.033 1.00 96.00 113 VAL A O 1
ATOM 836 N N . ASP A 1 114 ? 2.183 10.704 -2.538 1.00 95.62 114 ASP A N 1
ATOM 837 C CA . ASP A 1 114 ? 2.447 11.745 -1.534 1.00 95.62 114 ASP A CA 1
ATOM 838 C C . ASP A 1 114 ? 2.498 11.190 -0.098 1.00 95.62 114 ASP A C 1
ATOM 840 O O . ASP A 1 114 ? 3.396 11.529 0.674 1.00 95.62 114 ASP A O 1
ATOM 844 N N . LEU A 1 115 ? 1.574 10.291 0.245 1.00 96.94 115 LEU A N 1
ATOM 845 C CA . LEU A 1 115 ? 1.519 9.640 1.552 1.00 96.94 115 LEU A CA 1
ATOM 846 C C . LEU A 1 115 ? 2.702 8.690 1.777 1.00 96.94 115 LEU A C 1
ATOM 848 O O . LEU A 1 115 ? 3.442 8.826 2.747 1.00 96.94 115 LEU A O 1
ATOM 852 N N . LEU A 1 116 ? 2.877 7.712 0.888 1.00 97.25 116 LEU A N 1
ATOM 853 C CA . LEU A 1 116 ? 3.758 6.568 1.127 1.00 97.25 116 LEU A CA 1
ATOM 854 C C . LEU A 1 116 ? 5.237 6.889 0.848 1.00 97.25 116 LEU A C 1
ATOM 856 O O . LEU A 1 116 ? 6.111 6.229 1.402 1.00 97.25 116 LEU A O 1
ATOM 860 N N . SER A 1 117 ? 5.542 7.884 0.003 1.00 94.62 117 SER A N 1
ATOM 861 C CA . SER A 1 117 ? 6.933 8.308 -0.245 1.00 94.62 117 SER A CA 1
ATOM 862 C C . SER A 1 117 ? 7.496 9.222 0.851 1.00 94.62 117 SER A C 1
ATOM 864 O O . SER A 1 117 ? 8.716 9.347 0.976 1.00 94.62 117 SER A O 1
ATOM 866 N N . SER A 1 118 ? 6.632 9.830 1.671 1.00 95.62 118 SER A N 1
ATOM 867 C CA . SER A 1 118 ? 7.026 10.637 2.825 1.00 95.62 118 SER A CA 1
ATOM 868 C C . SER A 1 118 ? 7.087 9.776 4.083 1.00 95.62 118 SER A C 1
ATOM 870 O O . SER A 1 118 ? 6.058 9.435 4.663 1.00 95.62 118 SER A O 1
ATOM 872 N N . ILE A 1 119 ? 8.302 9.472 4.554 1.00 93.69 119 ILE A N 1
ATOM 873 C CA . ILE A 1 119 ? 8.511 8.676 5.777 1.00 93.69 119 ILE A CA 1
ATOM 874 C C . ILE A 1 119 ? 7.764 9.269 6.976 1.00 93.69 119 ILE A C 1
ATOM 876 O O . ILE A 1 119 ? 7.158 8.523 7.732 1.00 93.69 119 ILE A O 1
ATOM 880 N N . ALA A 1 120 ? 7.734 10.597 7.122 1.00 96.12 120 ALA A N 1
ATOM 881 C CA . ALA A 1 120 ? 7.024 11.239 8.227 1.00 96.12 120 ALA A CA 1
ATOM 882 C C . ALA A 1 120 ? 5.499 11.042 8.148 1.00 96.12 120 ALA A C 1
ATOM 884 O O . ALA A 1 120 ? 4.863 10.776 9.165 1.00 96.12 120 ALA A O 1
ATOM 885 N N . LYS A 1 121 ? 4.894 11.157 6.954 1.00 97.44 121 LYS A N 1
ATOM 886 C CA . LYS A 1 121 ? 3.448 10.918 6.782 1.00 97.44 121 LYS A CA 1
ATOM 887 C C . LYS A 1 121 ? 3.110 9.450 7.009 1.00 97.44 121 LYS A C 1
ATOM 889 O O . LYS A 1 121 ? 2.176 9.147 7.746 1.00 97.44 121 LYS A O 1
ATOM 894 N N . LEU A 1 122 ? 3.900 8.556 6.416 1.00 97.38 122 LEU A N 1
ATOM 895 C CA . LEU A 1 122 ? 3.723 7.118 6.550 1.00 97.38 122 LEU A CA 1
ATOM 896 C C . LEU A 1 122 ? 3.870 6.659 8.008 1.00 97.38 122 LEU A C 1
ATOM 898 O O . LEU A 1 122 ? 3.014 5.928 8.496 1.00 97.38 122 LEU A O 1
ATOM 902 N N . ASP A 1 123 ? 4.899 7.115 8.723 1.00 96.69 123 ASP A N 1
ATOM 903 C CA . ASP A 1 123 ? 5.113 6.755 10.128 1.00 96.69 123 ASP A CA 1
ATOM 904 C C . ASP A 1 123 ? 3.976 7.262 11.025 1.00 96.69 123 ASP A C 1
ATOM 906 O O . ASP A 1 123 ? 3.429 6.495 11.817 1.00 96.69 123 ASP A O 1
ATOM 910 N N . ASN A 1 124 ? 3.523 8.506 10.831 1.00 97.44 124 ASN A N 1
ATOM 911 C CA . ASN A 1 124 ? 2.364 9.045 11.548 1.00 97.44 124 ASN A CA 1
ATOM 912 C C . ASN A 1 124 ? 1.090 8.225 11.284 1.00 97.44 124 ASN A C 1
ATOM 914 O O . ASN A 1 124 ? 0.368 7.884 12.224 1.00 97.44 124 ASN A O 1
ATOM 918 N N . ALA A 1 125 ? 0.830 7.871 10.021 1.00 98.06 125 ALA A N 1
ATOM 919 C CA . ALA A 1 125 ? -0.310 7.048 9.628 1.00 98.06 125 ALA A CA 1
ATOM 920 C C . ALA A 1 125 ? -0.257 5.654 10.277 1.00 98.06 125 ALA A C 1
ATOM 922 O O . ALA A 1 125 ? -1.248 5.187 10.842 1.00 98.06 125 ALA A O 1
ATOM 923 N N . LEU A 1 126 ? 0.907 4.997 10.258 1.00 97.81 126 LEU A N 1
ATOM 924 C CA . LEU A 1 126 ? 1.102 3.681 10.868 1.00 97.81 126 LEU A CA 1
ATOM 925 C C . LEU A 1 126 ? 1.005 3.743 12.399 1.00 97.81 126 LEU A C 1
ATOM 927 O O . LEU A 1 126 ? 0.358 2.884 13.001 1.00 97.81 126 LEU A O 1
ATOM 931 N N . CYS A 1 127 ? 1.565 4.774 13.035 1.00 96.88 127 CYS A N 1
ATOM 932 C CA . CYS A 1 127 ? 1.424 5.018 14.471 1.00 96.88 127 CYS A CA 1
ATOM 933 C C . CYS A 1 127 ? -0.044 5.205 14.874 1.00 96.88 127 CYS A C 1
ATOM 935 O O . CYS A 1 127 ? -0.493 4.633 15.873 1.00 96.88 127 CYS A O 1
ATOM 937 N N . GLU A 1 128 ? -0.823 5.948 14.084 1.00 97.25 128 GLU A N 1
ATOM 938 C CA . GLU A 1 128 ? -2.261 6.082 14.307 1.00 97.25 128 GLU A CA 1
ATOM 939 C C . GLU A 1 128 ? -2.959 4.717 14.216 1.00 97.25 128 GLU A C 1
ATOM 941 O O . GLU A 1 128 ? -3.696 4.351 15.134 1.00 97.25 128 GLU A O 1
ATOM 946 N N . LEU A 1 129 ? -2.682 3.918 13.182 1.00 97.50 129 LEU A N 1
ATOM 947 C CA . LEU A 1 129 ? -3.270 2.583 13.020 1.00 97.50 129 LEU A CA 1
ATOM 948 C C . LEU A 1 129 ? -2.907 1.614 14.155 1.00 97.50 129 LEU A C 1
ATOM 950 O O . LEU A 1 129 ? -3.764 0.838 14.592 1.00 97.50 129 LEU A O 1
ATOM 954 N N . VAL A 1 130 ? -1.679 1.683 14.676 1.00 97.12 130 VAL A N 1
ATOM 955 C CA . VAL A 1 130 ? -1.265 0.944 15.881 1.00 97.12 130 VAL A CA 1
ATOM 956 C C . VAL A 1 130 ? -2.073 1.415 17.093 1.00 97.12 130 VAL A C 1
ATOM 958 O O . VAL A 1 130 ? -2.633 0.595 17.825 1.00 97.12 130 VAL A O 1
ATOM 961 N N . SER A 1 131 ? -2.222 2.732 17.278 1.00 95.81 131 SER A N 1
ATOM 962 C CA . SER A 1 131 ? -3.022 3.311 18.370 1.00 95.81 131 SER A CA 1
ATOM 963 C C . SER A 1 131 ? -4.505 2.928 18.297 1.00 95.81 131 SER A C 1
ATOM 965 O O . SER A 1 131 ? -5.199 2.896 19.313 1.00 95.81 131 SER A O 1
ATOM 967 N N . LEU A 1 132 ? -4.998 2.595 17.106 1.00 95.88 132 LEU A N 1
ATOM 968 C CA . LEU A 1 132 ? -6.358 2.126 16.865 1.00 95.88 132 LEU A CA 1
ATOM 969 C C . LEU A 1 132 ? -6.509 0.602 16.984 1.00 95.88 132 LEU A C 1
ATOM 971 O O . LEU A 1 132 ? -7.625 0.092 16.881 1.00 95.88 132 LEU A O 1
ATOM 975 N N . SER A 1 133 ? -5.410 -0.126 17.205 1.00 96.12 133 SER A N 1
ATOM 976 C CA . SER A 1 133 ? -5.363 -1.594 17.176 1.00 96.12 133 SER A CA 1
ATOM 977 C C . SER A 1 133 ? -5.821 -2.190 15.834 1.00 96.12 133 SER A C 1
ATOM 979 O O . SER A 1 133 ? -6.282 -3.331 15.779 1.00 96.12 133 SER A O 1
ATOM 981 N N . ALA A 1 134 ? -5.696 -1.415 14.749 1.00 97.25 134 ALA A N 1
ATOM 982 C CA . ALA A 1 134 ? -5.970 -1.865 13.386 1.00 97.25 134 ALA A CA 1
ATOM 983 C C . ALA A 1 134 ? -4.833 -2.744 12.851 1.00 97.25 134 ALA A C 1
ATOM 985 O O . ALA A 1 134 ? -5.069 -3.718 12.134 1.00 97.25 134 ALA A O 1
ATOM 986 N N . ILE A 1 135 ? -3.606 -2.405 13.247 1.00 97.62 135 ILE A N 1
ATOM 987 C CA . ILE A 1 135 ? -2.384 -3.137 12.931 1.00 97.62 135 ILE A CA 1
ATOM 988 C C . ILE A 1 135 ? -1.547 -3.324 14.202 1.00 97.62 135 ILE A C 1
ATOM 990 O O . ILE A 1 135 ? -1.708 -2.587 15.178 1.00 97.62 135 ILE A O 1
ATOM 994 N N . SER A 1 136 ? -0.635 -4.287 14.180 1.00 97.31 136 SER A N 1
ATOM 995 C CA . SER A 1 136 ? 0.436 -4.446 15.167 1.00 97.31 136 SER A CA 1
ATOM 996 C C . SER A 1 136 ? 1.793 -4.213 14.510 1.00 97.31 136 SER A C 1
ATOM 998 O O . SER A 1 136 ? 1.976 -4.596 13.356 1.00 97.31 136 SER A O 1
ATOM 1000 N N . LYS A 1 137 ? 2.737 -3.624 15.249 1.00 96.44 137 LYS A N 1
ATOM 1001 C CA . LYS A 1 137 ? 4.126 -3.408 14.823 1.00 96.44 137 LYS A CA 1
ATOM 1002 C C . LYS A 1 137 ? 5.043 -4.438 15.495 1.00 96.44 137 LYS A C 1
ATOM 1004 O O . LYS A 1 137 ? 4.936 -4.634 16.705 1.00 96.44 137 LYS A O 1
ATOM 1009 N N . SER A 1 138 ? 5.906 -5.085 14.716 1.00 92.06 138 SER A N 1
ATOM 1010 C CA . SER A 1 138 ? 6.980 -5.967 15.195 1.00 92.06 138 SER A CA 1
ATOM 1011 C C . SER A 1 138 ? 8.262 -5.175 15.491 1.00 92.06 138 SER A C 1
ATOM 101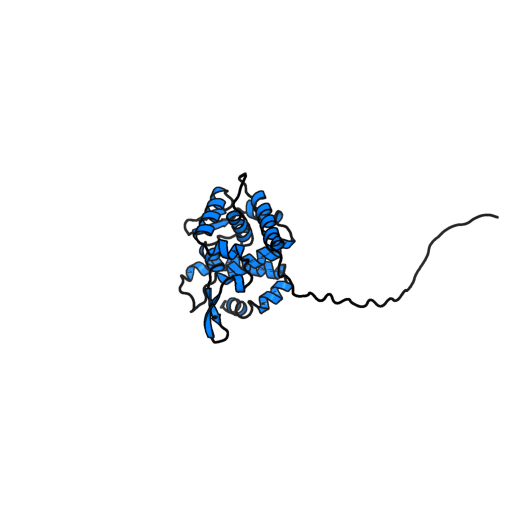3 O O . SER A 1 138 ? 8.383 -4.016 15.091 1.00 92.06 138 SER A O 1
ATOM 1015 N N . SER A 1 139 ? 9.238 -5.792 16.165 1.00 83.88 139 SER A N 1
ATOM 1016 C CA . SER A 1 139 ? 10.564 -5.194 16.411 1.00 83.88 139 SER A CA 1
ATOM 1017 C C . SER A 1 139 ? 11.335 -4.891 15.128 1.00 83.88 139 SER A C 1
ATOM 1019 O O . SER A 1 139 ? 12.158 -3.982 15.110 1.00 83.88 139 SER A O 1
ATOM 1021 N N . ASP A 1 140 ? 11.040 -5.626 14.058 1.00 86.62 140 ASP A N 1
ATOM 1022 C CA . ASP A 1 140 ? 11.807 -5.607 12.810 1.00 86.62 140 ASP A CA 1
ATOM 1023 C C . ASP A 1 140 ? 11.226 -4.617 11.785 1.00 86.62 140 ASP A C 1
ATOM 1025 O O . ASP A 1 140 ? 11.404 -4.777 10.579 1.00 86.62 140 ASP A O 1
ATOM 1029 N N . GLU A 1 141 ? 10.483 -3.606 12.254 1.00 89.94 141 GLU A N 1
ATOM 1030 C CA . GLU A 1 141 ? 9.792 -2.618 11.407 1.00 89.94 141 GLU A CA 1
ATOM 1031 C C . GLU A 1 141 ? 8.826 -3.264 10.388 1.00 89.94 141 GLU A C 1
ATOM 1033 O O . GLU A 1 141 ? 8.601 -2.763 9.280 1.00 89.94 141 GLU A O 1
ATOM 1038 N N . THR A 1 142 ? 8.224 -4.393 10.777 1.00 94.31 142 THR A N 1
ATOM 1039 C CA . THR A 1 142 ? 7.138 -5.052 10.045 1.00 94.31 142 THR A CA 1
ATOM 1040 C C . THR A 1 142 ? 5.790 -4.801 10.716 1.00 94.31 142 THR A C 1
ATOM 1042 O O . THR A 1 142 ? 5.692 -4.595 11.930 1.00 94.31 142 THR A O 1
ATOM 1045 N N . TYR A 1 143 ? 4.729 -4.801 9.914 1.00 96.81 143 TYR A N 1
ATOM 1046 C CA . TYR A 1 143 ? 3.367 -4.527 10.355 1.00 96.81 143 TYR A CA 1
ATOM 1047 C C . TYR A 1 143 ? 2.438 -5.664 9.963 1.00 96.81 143 TYR A C 1
ATOM 1049 O O . TYR A 1 143 ? 2.488 -6.166 8.844 1.00 96.81 143 TYR A O 1
ATOM 1057 N N . MET A 1 144 ? 1.537 -6.044 10.860 1.00 97.06 144 MET A N 1
ATOM 1058 C CA . MET A 1 144 ? 0.521 -7.055 10.583 1.00 97.06 144 MET A CA 1
ATOM 1059 C C . MET A 1 144 ? -0.866 -6.464 10.800 1.00 97.06 144 MET A C 1
ATOM 1061 O O . MET A 1 144 ? -1.151 -5.887 11.849 1.00 97.06 144 MET A O 1
ATOM 1065 N N . VAL A 1 145 ? -1.738 -6.612 9.804 1.00 97.75 145 VAL A N 1
ATOM 1066 C CA . VAL A 1 145 ? -3.130 -6.163 9.902 1.00 97.75 145 VAL A CA 1
ATOM 1067 C C . VAL A 1 145 ? -3.923 -7.133 10.768 1.00 97.75 145 VAL A C 1
ATOM 1069 O O . VAL A 1 145 ? -3.812 -8.353 10.630 1.00 97.75 145 VAL A O 1
ATOM 1072 N N . ASN A 1 146 ? -4.765 -6.601 11.651 1.00 97.19 146 ASN A N 1
ATOM 1073 C CA . ASN A 1 146 ? -5.709 -7.421 12.393 1.00 97.19 146 ASN A CA 1
ATOM 1074 C C . ASN A 1 146 ? -6.684 -8.101 11.414 1.00 97.19 146 ASN A C 1
ATOM 1076 O O . ASN A 1 146 ? -7.395 -7.422 10.676 1.00 97.19 146 ASN A O 1
ATOM 1080 N N . ARG A 1 147 ? -6.766 -9.437 11.435 1.00 96.19 147 ARG A N 1
ATOM 1081 C CA . ARG A 1 147 ? -7.603 -10.203 10.491 1.00 96.19 147 ARG A CA 1
ATOM 1082 C C . ARG A 1 147 ? -9.079 -9.796 10.504 1.00 96.19 147 ARG A C 1
ATOM 1084 O O . ARG A 1 147 ? -9.700 -9.759 9.448 1.00 96.19 147 ARG A O 1
ATOM 1091 N N . ALA A 1 148 ? -9.637 -9.467 11.670 1.00 96.88 148 ALA A N 1
ATOM 1092 C CA . ALA A 1 148 ? -11.024 -9.016 11.765 1.00 96.88 148 ALA A CA 1
ATOM 1093 C C . ALA A 1 148 ? -11.212 -7.630 11.132 1.00 96.88 148 ALA A C 1
ATOM 1095 O O . ALA A 1 148 ? -12.240 -7.369 10.515 1.00 96.88 148 ALA A O 1
ATOM 1096 N N . VAL A 1 149 ? -10.211 -6.752 11.251 1.00 97.25 149 VAL A N 1
ATOM 1097 C CA . VAL A 1 149 ? -10.209 -5.452 10.566 1.00 97.25 149 VAL A CA 1
ATOM 1098 C C . VAL A 1 149 ? -10.071 -5.655 9.061 1.00 97.25 149 VAL A C 1
ATOM 1100 O O . VAL A 1 149 ? -10.869 -5.097 8.321 1.00 97.25 149 VAL A O 1
ATOM 1103 N N . GLN A 1 150 ? -9.144 -6.505 8.609 1.00 97.25 150 GLN A N 1
ATOM 1104 C CA . GLN A 1 150 ? -8.963 -6.815 7.187 1.00 97.25 150 GLN A CA 1
ATOM 1105 C C . GLN A 1 150 ? -10.256 -7.332 6.539 1.00 97.25 150 GLN A C 1
ATOM 1107 O O . GLN A 1 150 ? -10.629 -6.856 5.465 1.00 97.25 150 GLN A O 1
ATOM 1112 N N . ALA A 1 151 ? -10.958 -8.257 7.203 1.00 96.88 151 ALA A N 1
ATOM 1113 C CA . ALA A 1 151 ? -12.250 -8.760 6.744 1.00 96.88 151 ALA A CA 1
ATOM 1114 C C . ALA A 1 151 ? -13.289 -7.633 6.652 1.00 96.88 151 ALA A C 1
ATOM 1116 O O . ALA A 1 151 ? -13.840 -7.398 5.584 1.00 96.88 151 ALA A O 1
ATOM 1117 N N . ARG A 1 152 ? -13.468 -6.848 7.725 1.00 97.69 152 ARG A N 1
ATOM 1118 C CA . ARG A 1 152 ? -14.436 -5.739 7.737 1.00 97.69 152 ARG A CA 1
ATOM 1119 C C . ARG A 1 152 ? -14.149 -4.668 6.688 1.00 97.69 152 ARG A C 1
ATOM 1121 O O . ARG A 1 152 ? -15.092 -4.168 6.084 1.00 97.69 152 ARG A O 1
ATOM 1128 N N . VAL A 1 153 ? -12.882 -4.311 6.467 1.00 97.50 153 VAL A N 1
ATOM 1129 C CA . VAL A 1 153 ? -12.493 -3.369 5.404 1.00 97.50 153 VAL A CA 1
ATOM 1130 C C . VAL A 1 153 ? -12.864 -3.945 4.044 1.00 97.50 153 VAL A C 1
ATOM 1132 O O . VAL A 1 153 ? -13.472 -3.244 3.245 1.00 97.50 153 VAL A O 1
ATOM 1135 N N . SER A 1 154 ? -12.533 -5.215 3.799 1.00 95.25 154 SER A N 1
ATOM 1136 C CA . SER A 1 154 ? -12.836 -5.888 2.531 1.00 95.25 154 SER A CA 1
ATOM 1137 C C . SER A 1 154 ? -14.341 -5.978 2.274 1.00 95.25 154 SER A C 1
ATOM 1139 O O . SER A 1 154 ? -14.762 -5.750 1.149 1.00 95.25 154 SER A O 1
ATOM 1141 N N . ASP A 1 155 ? -15.142 -6.248 3.305 1.00 96.50 155 ASP A N 1
ATOM 1142 C CA . ASP A 1 155 ? -16.603 -6.352 3.199 1.00 96.50 155 ASP A CA 1
ATOM 1143 C C . ASP A 1 155 ? -17.288 -4.983 3.052 1.00 96.50 155 ASP A C 1
ATOM 1145 O O . ASP A 1 155 ? -18.351 -4.875 2.443 1.00 96.50 155 ASP A O 1
ATOM 1149 N N . SER A 1 156 ? -16.697 -3.930 3.627 1.00 96.81 156 SER A N 1
ATOM 1150 C CA . SER A 1 156 ? -17.261 -2.570 3.608 1.00 96.81 156 SER A CA 1
ATOM 1151 C C . SER A 1 156 ? -16.831 -1.760 2.386 1.00 96.81 156 SER A C 1
ATOM 1153 O O . SER A 1 156 ? -17.410 -0.708 2.107 1.00 96.81 156 SER A O 1
ATOM 1155 N N . LEU A 1 157 ? -15.782 -2.196 1.686 1.00 96.88 157 LEU A N 1
ATOM 1156 C CA . LEU A 1 157 ? -15.278 -1.511 0.507 1.00 96.88 157 LEU A CA 1
ATOM 1157 C C . LEU A 1 157 ? -16.268 -1.696 -0.658 1.00 96.88 157 LEU A C 1
ATOM 1159 O O . LEU A 1 157 ? -16.681 -2.820 -0.936 1.00 96.88 157 LEU A O 1
ATOM 1163 N N . PRO A 1 158 ? -16.647 -0.624 -1.376 1.00 96.44 158 PRO A N 1
ATOM 1164 C CA . PRO A 1 158 ? -17.500 -0.759 -2.550 1.00 96.44 158 PRO A CA 1
ATOM 1165 C C . PRO A 1 158 ? -16.878 -1.681 -3.614 1.00 96.44 158 PRO A C 1
ATOM 1167 O O . PRO A 1 158 ? -15.683 -1.525 -3.905 1.00 96.44 158 PRO A O 1
ATOM 1170 N N . PRO A 1 159 ? -17.661 -2.586 -4.242 1.00 93.12 159 PRO A N 1
ATOM 1171 C CA . PRO A 1 159 ? -17.194 -3.529 -5.264 1.00 93.12 159 PRO A CA 1
ATOM 1172 C C . PRO A 1 159 ? -16.331 -2.890 -6.362 1.00 93.12 159 PRO A C 1
ATOM 1174 O O . PRO A 1 159 ? -15.328 -3.462 -6.793 1.00 93.12 159 PRO A O 1
ATOM 1177 N N . GLU A 1 160 ? -16.674 -1.668 -6.770 1.00 92.06 160 GLU A N 1
ATOM 1178 C CA . GLU A 1 160 ? -16.010 -0.921 -7.840 1.00 92.06 160 GLU A CA 1
ATOM 1179 C C . GLU A 1 160 ? -14.576 -0.506 -7.472 1.00 92.06 160 GLU A C 1
ATOM 1181 O O . GLU A 1 160 ? -13.749 -0.260 -8.351 1.00 92.06 160 GLU A O 1
ATOM 1186 N N . LEU A 1 161 ? -14.258 -0.437 -6.174 1.00 95.19 161 LEU A N 1
ATOM 1187 C CA . LEU A 1 161 ? -12.942 -0.042 -5.677 1.00 95.19 161 LEU A CA 1
ATOM 1188 C C . LEU A 1 161 ? -12.000 -1.224 -5.440 1.00 95.19 161 LEU A C 1
ATOM 1190 O O . LEU A 1 161 ? -10.796 -1.003 -5.304 1.00 95.19 161 LEU A O 1
ATOM 1194 N N . HIS A 1 162 ? -12.482 -2.470 -5.445 1.00 93.94 162 HIS A N 1
ATOM 1195 C CA . HIS A 1 162 ? -11.600 -3.623 -5.240 1.00 93.94 162 HIS A CA 1
ATOM 1196 C C . HIS A 1 162 ? -10.539 -3.727 -6.338 1.00 93.94 162 HIS A C 1
ATOM 1198 O O . HIS A 1 162 ? -9.361 -3.904 -6.036 1.00 93.94 162 HIS A O 1
ATOM 1204 N N . SER A 1 163 ? -10.931 -3.575 -7.607 1.00 92.06 163 SER A N 1
ATOM 1205 C CA . SER A 1 163 ? -9.995 -3.583 -8.739 1.00 92.06 163 SER A CA 1
ATOM 1206 C C . SER A 1 163 ? -8.948 -2.481 -8.605 1.00 92.06 163 SER A C 1
ATOM 1208 O O . SER A 1 163 ? -7.758 -2.723 -8.799 1.00 92.06 163 SER A O 1
ATOM 1210 N N . PHE A 1 164 ? -9.378 -1.278 -8.212 1.00 93.31 164 PHE A N 1
ATOM 1211 C CA . PHE A 1 164 ? -8.478 -0.157 -7.967 1.00 93.31 164 PHE A CA 1
ATOM 1212 C C . PHE A 1 164 ? -7.438 -0.514 -6.898 1.00 93.31 164 PHE A C 1
ATOM 1214 O O . PHE A 1 164 ? -6.240 -0.457 -7.173 1.00 93.31 164 PHE A O 1
ATOM 1221 N N . TRP A 1 165 ? -7.870 -0.954 -5.716 1.00 96.62 165 TRP A N 1
ATOM 1222 C CA . TRP A 1 165 ? -6.967 -1.236 -4.601 1.00 96.62 165 TRP A CA 1
ATOM 1223 C C . TRP A 1 165 ? -6.059 -2.446 -4.827 1.00 96.62 165 TRP A C 1
ATOM 1225 O O . TRP A 1 165 ? -4.881 -2.382 -4.470 1.00 96.62 165 TRP A O 1
ATOM 1235 N N . ARG A 1 166 ? -6.534 -3.496 -5.514 1.00 94.88 166 ARG A N 1
ATOM 1236 C CA . ARG A 1 166 ? -5.677 -4.611 -5.958 1.00 94.88 166 ARG A CA 1
ATOM 1237 C C . ARG A 1 166 ? -4.534 -4.125 -6.849 1.00 94.88 166 ARG A C 1
ATOM 1239 O O . ARG A 1 166 ? -3.398 -4.564 -6.681 1.00 94.88 166 ARG A O 1
ATOM 1246 N N . LEU A 1 167 ? -4.809 -3.195 -7.766 1.00 93.56 167 LEU A N 1
ATOM 1247 C CA . LEU A 1 167 ? -3.786 -2.620 -8.642 1.00 93.56 167 LEU A CA 1
ATOM 1248 C C . LEU A 1 167 ? -2.824 -1.704 -7.890 1.00 93.56 167 LEU A C 1
ATOM 1250 O O . LEU A 1 167 ? -1.621 -1.802 -8.115 1.00 93.56 167 LEU A O 1
ATOM 1254 N N . GLN A 1 168 ? -3.318 -0.848 -6.989 1.00 95.25 168 GLN A N 1
ATOM 1255 C CA . GLN A 1 168 ? -2.448 -0.001 -6.165 1.00 95.25 168 GLN A CA 1
ATOM 1256 C C . GLN A 1 168 ? -1.492 -0.864 -5.323 1.00 95.25 168 GLN A C 1
ATOM 1258 O O . GLN A 1 168 ? -0.285 -0.624 -5.314 1.00 95.25 168 GLN A O 1
ATOM 1263 N N . ALA A 1 169 ? -2.010 -1.923 -4.689 1.00 96.81 169 ALA A N 1
ATOM 1264 C CA . ALA A 1 169 ? -1.218 -2.872 -3.913 1.00 96.81 169 ALA A CA 1
ATOM 1265 C C . ALA A 1 169 ? -0.197 -3.630 -4.779 1.00 96.81 169 ALA A C 1
ATOM 1267 O O . ALA A 1 169 ? 0.964 -3.754 -4.386 1.00 96.81 169 ALA A O 1
ATOM 1268 N N . LEU A 1 170 ? -0.590 -4.075 -5.981 1.00 94.75 170 LEU A N 1
ATOM 1269 C CA . LEU A 1 170 ? 0.329 -4.697 -6.939 1.00 94.75 170 LEU A CA 1
ATOM 1270 C C . LEU A 1 170 ? 1.452 -3.741 -7.342 1.00 94.75 170 LEU A C 1
ATOM 1272 O O . LEU A 1 170 ? 2.611 -4.142 -7.365 1.00 94.75 170 LEU A O 1
ATOM 1276 N N . VAL A 1 171 ? 1.130 -2.484 -7.649 1.00 93.25 171 VAL A N 1
ATOM 1277 C CA . VAL A 1 171 ? 2.120 -1.467 -8.023 1.00 93.25 171 VAL A CA 1
ATOM 1278 C C . VAL A 1 171 ? 3.127 -1.250 -6.896 1.00 93.25 171 VAL A C 1
ATOM 1280 O O . VAL A 1 171 ? 4.330 -1.281 -7.157 1.00 93.25 171 VAL A O 1
ATOM 1283 N N . VAL A 1 172 ? 2.659 -1.104 -5.652 1.00 95.50 172 VAL A N 1
ATOM 1284 C CA . VAL A 1 172 ? 3.524 -0.959 -4.470 1.00 95.50 172 VAL A CA 1
ATOM 1285 C C . VAL A 1 172 ? 4.423 -2.190 -4.298 1.00 95.50 172 VAL A C 1
ATOM 1287 O O . VAL A 1 172 ? 5.647 -2.052 -4.259 1.00 95.50 172 VAL A O 1
ATOM 1290 N N . ALA A 1 173 ? 3.847 -3.397 -4.280 1.00 94.19 173 ALA A N 1
ATOM 1291 C CA . ALA A 1 173 ? 4.588 -4.643 -4.075 1.00 94.19 173 ALA A CA 1
ATOM 1292 C C . ALA A 1 173 ? 5.573 -4.957 -5.217 1.00 94.19 173 ALA A C 1
ATOM 1294 O O . ALA A 1 173 ? 6.672 -5.447 -4.982 1.00 94.19 173 ALA A O 1
ATOM 1295 N N . TYR A 1 174 ? 5.208 -4.666 -6.465 1.00 90.81 174 TYR A N 1
ATOM 1296 C CA . TYR A 1 174 ? 6.090 -4.843 -7.618 1.00 90.81 174 TYR A CA 1
ATOM 1297 C C . TYR A 1 174 ? 7.251 -3.851 -7.587 1.00 90.81 174 TYR A C 1
ATOM 1299 O O . TYR A 1 174 ? 8.406 -4.229 -7.799 1.00 90.81 174 TYR A O 1
ATOM 1307 N N . ARG A 1 175 ? 6.962 -2.570 -7.324 1.00 90.88 175 ARG A N 1
ATOM 1308 C CA . ARG A 1 175 ? 8.001 -1.541 -7.314 1.00 90.88 175 ARG A CA 1
ATOM 1309 C C . ARG A 1 175 ? 8.972 -1.734 -6.173 1.00 90.88 175 ARG A C 1
ATOM 1311 O O . ARG A 1 175 ? 10.134 -1.397 -6.368 1.00 90.88 175 ARG A O 1
ATOM 1318 N N . SER A 1 176 ? 8.546 -2.260 -5.026 1.00 90.94 176 SER A N 1
ATOM 1319 C CA . SER A 1 176 ? 9.412 -2.446 -3.857 1.00 90.94 176 SER A CA 1
ATOM 1320 C C . SER A 1 176 ? 10.589 -3.391 -4.125 1.00 90.94 176 SER A C 1
ATOM 1322 O O . SER A 1 176 ? 11.662 -3.184 -3.559 1.00 90.94 176 SER A O 1
ATOM 1324 N N . ILE A 1 177 ? 10.456 -4.339 -5.062 1.00 88.00 177 ILE A N 1
ATOM 1325 C CA . ILE A 1 177 ? 11.527 -5.269 -5.435 1.00 88.00 177 ILE A CA 1
ATOM 1326 C C . ILE A 1 177 ? 12.766 -4.493 -5.928 1.00 88.00 177 ILE A C 1
ATOM 1328 O O . ILE A 1 177 ? 12.669 -3.730 -6.897 1.00 88.00 177 ILE A O 1
ATOM 1332 N N . PRO A 1 178 ? 13.941 -4.652 -5.287 1.00 82.94 178 PRO A N 1
ATOM 1333 C CA . PRO A 1 178 ? 15.180 -4.043 -5.754 1.00 82.94 178 PRO A CA 1
ATOM 1334 C C . PRO A 1 178 ? 15.565 -4.577 -7.132 1.00 82.94 178 PRO A C 1
ATOM 1336 O O . PRO A 1 178 ? 15.503 -5.781 -7.386 1.00 82.94 178 PRO A O 1
ATOM 1339 N N . TRP A 1 179 ? 16.019 -3.691 -8.014 1.00 79.62 179 TRP A N 1
ATOM 1340 C CA . TRP A 1 179 ? 16.535 -4.101 -9.315 1.00 79.62 179 TRP A CA 1
ATOM 1341 C C . TRP A 1 179 ? 18.007 -4.465 -9.191 1.00 79.62 179 TRP A C 1
ATOM 1343 O O . TRP A 1 179 ? 18.839 -3.627 -8.827 1.00 79.62 179 TRP A O 1
ATOM 1353 N N . LYS A 1 180 ? 18.321 -5.725 -9.514 1.00 70.38 180 LYS A N 1
ATOM 1354 C CA . LYS A 1 180 ? 19.695 -6.228 -9.552 1.00 70.38 180 LYS A CA 1
ATOM 1355 C C . LYS A 1 180 ? 20.528 -5.286 -10.433 1.00 70.38 180 LYS A C 1
ATOM 1357 O O . LYS A 1 180 ? 20.111 -4.967 -11.543 1.00 70.38 180 LYS A O 1
ATOM 1362 N N . TYR A 1 181 ? 21.666 -4.827 -9.910 1.00 74.12 181 TYR A N 1
ATOM 1363 C CA . TYR A 1 181 ? 22.611 -3.887 -10.543 1.00 74.12 181 TYR A CA 1
ATOM 1364 C C . TYR A 1 181 ? 22.219 -2.398 -10.586 1.00 74.12 181 TYR A C 1
ATOM 1366 O O . TYR A 1 181 ? 23.067 -1.579 -10.928 1.00 74.12 181 TYR A O 1
ATOM 1374 N N . LEU A 1 182 ? 20.994 -2.013 -10.210 1.00 79.44 182 LEU A N 1
ATOM 1375 C CA . LEU A 1 182 ? 20.583 -0.597 -10.169 1.00 79.44 182 LEU A CA 1
ATOM 1376 C C . LEU A 1 182 ? 20.503 -0.026 -8.757 1.00 79.44 182 LEU A C 1
ATOM 1378 O O . LEU A 1 182 ? 20.720 1.172 -8.548 1.00 79.44 182 LEU A O 1
ATOM 1382 N N . GLU A 1 183 ? 20.171 -0.878 -7.796 1.00 78.75 183 GLU A N 1
ATOM 1383 C CA . GLU A 1 183 ? 19.900 -0.478 -6.427 1.00 78.75 183 GLU A CA 1
ATOM 1384 C C . GLU A 1 183 ? 20.781 -1.270 -5.468 1.00 78.75 183 GLU A C 1
ATOM 1386 O O . GLU A 1 183 ? 20.820 -2.501 -5.505 1.00 78.75 183 GLU A O 1
ATOM 1391 N N . LEU A 1 184 ? 21.489 -0.540 -4.610 1.00 70.06 184 LEU A N 1
ATOM 1392 C CA . LEU A 1 184 ? 22.205 -1.104 -3.478 1.00 70.06 184 LEU A CA 1
ATOM 1393 C C . LEU A 1 184 ? 21.182 -1.305 -2.362 1.00 70.06 184 LEU A C 1
ATOM 1395 O O . LEU A 1 184 ? 20.506 -0.359 -1.963 1.00 70.06 184 LEU A O 1
ATOM 1399 N N . GLY A 1 185 ? 21.025 -2.529 -1.879 1.00 64.75 185 GLY A N 1
ATOM 1400 C CA . GLY A 1 185 ? 20.137 -2.797 -0.759 1.00 64.75 185 GLY A CA 1
ATOM 1401 C C . GLY A 1 185 ? 20.363 -4.186 -0.183 1.00 64.75 185 GLY A C 1
ATOM 1402 O O . GLY A 1 185 ? 20.844 -5.069 -0.899 1.00 64.75 185 GLY A O 1
ATOM 1403 N N . PRO A 1 186 ? 20.024 -4.398 1.097 1.00 60.25 186 PRO A N 1
ATOM 1404 C CA . PRO A 1 186 ? 20.066 -5.721 1.691 1.00 60.25 186 PRO A CA 1
ATOM 1405 C C . PRO A 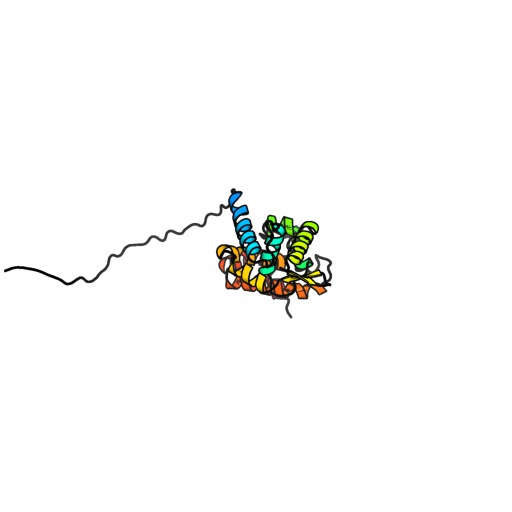1 186 ? 19.064 -6.609 0.948 1.00 60.25 186 PRO A C 1
ATOM 1407 O O . PRO A 1 186 ? 17.852 -6.450 1.058 1.00 60.25 186 PRO A O 1
ATOM 1410 N N . PHE A 1 187 ? 19.568 -7.552 0.154 1.00 60.75 187 PHE A N 1
ATOM 1411 C CA . PHE A 1 187 ? 18.725 -8.486 -0.595 1.00 60.75 187 PHE A CA 1
ATOM 1412 C C . PHE A 1 187 ? 17.930 -9.435 0.323 1.00 60.75 187 PHE A C 1
ATOM 1414 O O . PHE A 1 187 ? 16.990 -10.070 -0.147 1.00 60.75 187 PHE A O 1
ATOM 1421 N N . GLY A 1 188 ? 18.260 -9.485 1.622 1.00 63.22 188 GLY A N 1
ATOM 1422 C CA . GLY A 1 188 ? 17.612 -10.339 2.623 1.00 63.22 188 GLY A CA 1
ATOM 1423 C C . GLY A 1 188 ? 16.139 -10.017 2.895 1.00 63.22 188 GLY A C 1
ATOM 1424 O O . GLY A 1 188 ? 15.375 -10.922 3.194 1.00 63.22 188 GLY A O 1
ATOM 1425 N N . VAL A 1 189 ? 15.686 -8.771 2.701 1.00 69.88 189 VAL A N 1
ATOM 1426 C CA . VAL A 1 189 ? 14.258 -8.413 2.881 1.00 69.88 189 VAL A CA 1
ATOM 1427 C C . VAL A 1 189 ? 13.378 -8.784 1.684 1.00 69.88 189 VAL A C 1
ATOM 1429 O O . VAL A 1 189 ? 12.155 -8.699 1.766 1.00 69.88 189 VAL A O 1
ATOM 1432 N N . ARG A 1 190 ? 13.969 -9.242 0.569 1.00 76.50 190 ARG A N 1
ATOM 1433 C CA . ARG A 1 190 ? 13.213 -9.628 -0.634 1.00 76.50 190 ARG A CA 1
ATOM 1434 C C . ARG A 1 190 ? 12.214 -10.743 -0.340 1.00 76.50 190 ARG A C 1
ATOM 1436 O O . ARG A 1 190 ? 11.120 -10.719 -0.895 1.00 76.50 190 ARG A O 1
ATOM 1443 N N . GLU A 1 191 ? 12.576 -11.693 0.516 1.00 84.56 191 GLU A N 1
ATOM 1444 C CA . GLU A 1 191 ? 11.727 -12.838 0.864 1.00 84.56 191 GLU A CA 1
ATOM 1445 C C . GLU A 1 191 ? 10.410 -12.401 1.508 1.00 84.56 191 GLU A C 1
ATOM 1447 O O . GLU A 1 191 ? 9.367 -12.978 1.208 1.00 84.56 191 GLU A O 1
ATOM 1452 N N . LEU A 1 192 ? 10.427 -11.310 2.279 1.00 88.56 192 LEU A N 1
ATOM 1453 C CA . LEU A 1 192 ? 9.224 -10.724 2.868 1.00 88.56 192 LEU A CA 1
ATOM 1454 C C . LEU A 1 192 ? 8.345 -10.014 1.826 1.00 88.56 192 LEU A C 1
ATOM 1456 O O . LEU A 1 192 ? 7.155 -9.828 2.050 1.00 88.56 192 LEU A O 1
ATOM 1460 N N . PHE A 1 193 ? 8.883 -9.635 0.660 1.00 91.06 193 PHE A N 1
ATOM 1461 C CA . PHE A 1 193 ? 8.114 -8.928 -0.374 1.00 91.06 193 PHE A CA 1
ATOM 1462 C C . PHE A 1 193 ? 7.372 -9.892 -1.310 1.00 91.06 193 PHE A C 1
ATOM 1464 O O . PHE A 1 193 ? 6.301 -9.559 -1.829 1.00 91.06 193 PHE A O 1
ATOM 1471 N N . ILE A 1 194 ? 7.921 -11.093 -1.529 1.00 91.00 194 ILE A N 1
ATOM 1472 C CA . ILE A 1 194 ? 7.376 -12.080 -2.474 1.00 91.00 194 ILE A CA 1
ATOM 1473 C C . ILE A 1 194 ? 5.932 -12.500 -2.149 1.00 91.00 194 ILE A C 1
ATOM 1475 O O . ILE A 1 194 ? 5.132 -12.538 -3.090 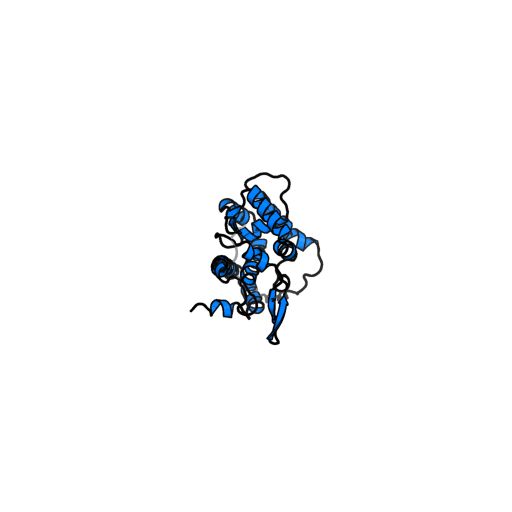1.00 91.00 194 ILE A O 1
ATOM 1479 N N . PRO A 1 195 ? 5.537 -12.774 -0.887 1.00 94.69 195 PRO A N 1
ATOM 1480 C CA . PRO A 1 195 ? 4.153 -13.113 -0.561 1.00 94.69 195 PRO A CA 1
ATOM 1481 C C . PRO A 1 195 ? 3.160 -12.047 -1.030 1.00 94.69 195 PRO A C 1
ATOM 1483 O O . PRO A 1 195 ? 2.152 -12.374 -1.659 1.00 94.69 195 PRO A O 1
ATOM 1486 N N . HIS A 1 196 ? 3.476 -10.769 -0.811 1.00 95.38 196 HIS A N 1
ATOM 1487 C CA . HIS A 1 196 ? 2.623 -9.655 -1.218 1.00 95.38 196 HIS A CA 1
ATOM 1488 C C . HIS A 1 196 ? 2.563 -9.492 -2.738 1.00 95.38 196 HIS A C 1
ATOM 1490 O O . HIS A 1 196 ? 1.479 -9.286 -3.285 1.00 95.38 196 HIS A O 1
ATOM 1496 N N . LEU A 1 197 ? 3.691 -9.646 -3.439 1.00 93.19 197 LEU A N 1
ATOM 1497 C CA . LEU A 1 197 ? 3.717 -9.613 -4.903 1.00 93.19 197 LEU A CA 1
ATOM 1498 C C . LEU A 1 197 ? 2.890 -10.758 -5.504 1.00 93.19 197 LEU A C 1
ATOM 1500 O O . LEU A 1 197 ? 2.077 -10.535 -6.399 1.00 93.19 197 LEU A O 1
ATOM 1504 N N . ARG A 1 198 ? 3.064 -11.983 -4.998 1.00 93.06 198 ARG A N 1
ATOM 1505 C CA . ARG A 1 198 ? 2.321 -13.160 -5.465 1.00 93.06 198 ARG A CA 1
ATOM 1506 C C . ARG A 1 198 ? 0.823 -12.989 -5.226 1.00 93.06 198 ARG A C 1
ATOM 1508 O O . ARG A 1 198 ? 0.042 -13.199 -6.151 1.00 93.06 198 ARG A O 1
ATOM 1515 N N . HIS A 1 199 ? 0.439 -12.568 -4.023 1.00 94.88 199 HIS A N 1
ATOM 1516 C CA . HIS A 1 199 ? -0.955 -12.342 -3.649 1.00 94.88 199 HIS A CA 1
ATOM 1517 C C . HIS A 1 199 ? -1.627 -11.290 -4.537 1.00 94.88 199 HIS A C 1
ATOM 1519 O O . HIS A 1 199 ? -2.673 -11.551 -5.126 1.00 94.88 199 HIS A O 1
ATOM 1525 N N . THR A 1 200 ? -1.007 -10.119 -4.685 1.00 93.56 200 THR A N 1
ATOM 1526 C CA . THR A 1 200 ? -1.574 -9.015 -5.474 1.00 93.56 200 THR A CA 1
ATOM 1527 C C . THR A 1 200 ? -1.639 -9.354 -6.964 1.00 93.56 200 THR A C 1
ATOM 1529 O O . THR A 1 200 ? -2.653 -9.090 -7.611 1.00 93.56 200 THR A O 1
ATOM 1532 N N . LEU A 1 201 ? -0.620 -10.029 -7.508 1.00 91.12 201 LEU A N 1
ATOM 1533 C CA . LEU A 1 201 ? -0.621 -10.495 -8.896 1.00 91.12 201 LEU A CA 1
ATOM 1534 C C . LEU A 1 201 ? -1.727 -11.527 -9.153 1.00 91.12 201 LEU A C 1
ATOM 1536 O O . LEU A 1 201 ? -2.413 -11.446 -10.171 1.00 91.12 201 LEU A O 1
ATOM 1540 N N . GLN A 1 202 ? -1.917 -12.487 -8.244 1.00 91.00 202 GLN A N 1
ATOM 1541 C CA . GLN A 1 202 ? -3.013 -13.457 -8.326 1.00 91.00 202 GLN A CA 1
ATOM 1542 C C . GLN A 1 202 ? -4.376 -12.769 -8.213 1.00 91.00 202 GLN A C 1
ATOM 1544 O O . GLN A 1 202 ? -5.266 -13.049 -9.012 1.00 91.00 202 GLN A O 1
ATOM 1549 N N . GLY A 1 203 ? -4.525 -11.823 -7.281 1.00 89.31 203 GLY A N 1
ATOM 1550 C CA . GLY A 1 203 ? -5.742 -11.035 -7.112 1.00 89.31 203 GLY A CA 1
ATOM 1551 C C . GLY A 1 203 ? -6.154 -10.325 -8.401 1.00 89.31 203 GLY A C 1
ATOM 1552 O O . GLY A 1 203 ? -7.296 -10.475 -8.833 1.00 89.31 203 GLY A O 1
ATOM 1553 N N . VAL A 1 204 ? -5.213 -9.627 -9.046 1.00 88.31 204 VAL A N 1
ATOM 1554 C CA . VAL A 1 204 ? -5.439 -8.939 -10.329 1.00 88.31 204 VAL A CA 1
ATOM 1555 C C . VAL A 1 204 ? -5.729 -9.936 -11.454 1.00 88.31 204 VAL A C 1
ATOM 1557 O O . VAL A 1 204 ? -6.656 -9.738 -12.233 1.00 88.31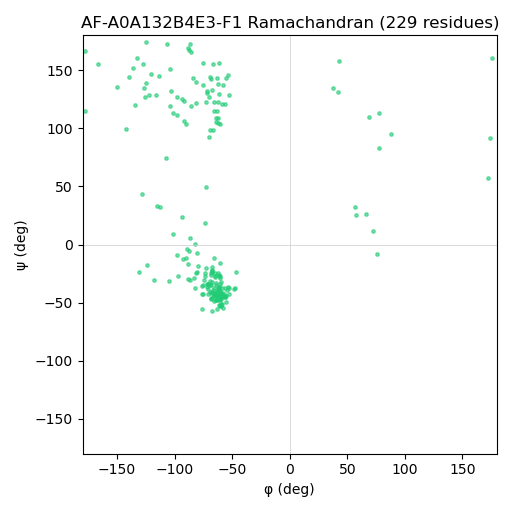 204 VAL A O 1
ATOM 1560 N N . ARG A 1 205 ? -4.988 -11.047 -11.544 1.00 85.50 205 ARG A N 1
ATOM 1561 C CA . ARG A 1 205 ? -5.217 -12.065 -12.585 1.00 85.50 205 ARG A CA 1
ATOM 1562 C C . ARG A 1 205 ? -6.592 -12.714 -12.499 1.00 85.50 205 ARG A C 1
ATOM 1564 O O . ARG A 1 205 ? -7.165 -12.988 -13.544 1.00 85.50 205 ARG A O 1
ATOM 1571 N N . ASN A 1 206 ? -7.090 -12.966 -11.294 1.00 86.12 206 ASN A N 1
ATOM 1572 C CA . ASN A 1 206 ? -8.339 -13.698 -11.083 1.00 86.12 206 ASN A CA 1
ATOM 1573 C C . ASN A 1 206 ? -9.589 -12.827 -11.258 1.00 86.12 206 ASN A C 1
ATOM 1575 O O . ASN A 1 206 ? -10.659 -13.364 -11.514 1.00 86.12 206 ASN A O 1
ATOM 1579 N N . HIS A 1 207 ? -9.468 -11.507 -11.094 1.00 81.56 207 HIS A N 1
ATOM 1580 C CA . HIS A 1 207 ? -10.631 -10.613 -11.037 1.00 81.56 207 HIS A CA 1
ATOM 1581 C C . HIS A 1 207 ? -10.593 -9.485 -12.071 1.00 81.56 207 HIS A C 1
ATOM 1583 O O . HIS A 1 207 ? -11.626 -8.888 -12.354 1.00 81.56 207 HIS A O 1
ATOM 1589 N N . ASP A 1 208 ? -9.427 -9.190 -12.650 1.00 78.12 208 ASP A N 1
ATOM 1590 C CA . ASP A 1 208 ? -9.205 -7.996 -13.467 1.00 78.12 208 ASP A CA 1
ATOM 1591 C C . ASP A 1 208 ? -8.579 -8.353 -14.826 1.00 78.12 208 ASP A C 1
ATOM 1593 O O . ASP A 1 208 ? -7.659 -7.684 -15.289 1.00 78.12 208 ASP A O 1
ATOM 1597 N N . HIS A 1 209 ? -9.067 -9.412 -15.486 1.00 61.16 209 HIS A N 1
ATOM 1598 C CA . HIS A 1 209 ? -8.488 -9.985 -16.717 1.00 61.16 209 HIS A CA 1
ATOM 1599 C C . HIS A 1 209 ? -8.159 -8.959 -17.822 1.00 61.16 209 HIS A C 1
ATOM 1601 O O . HIS A 1 209 ? -7.122 -9.068 -18.476 1.00 61.16 209 HIS A O 1
ATOM 1607 N N . LEU A 1 210 ? -9.005 -7.938 -18.008 1.00 52.47 210 LEU A N 1
ATOM 1608 C CA . LEU A 1 210 ? -8.795 -6.871 -18.998 1.00 52.47 210 LEU A CA 1
ATOM 1609 C C . LEU A 1 210 ? -7.671 -5.911 -18.594 1.00 52.47 210 LEU A C 1
ATOM 1611 O O . LEU A 1 210 ? -6.898 -5.453 -19.435 1.00 52.47 210 LEU A O 1
ATOM 1615 N N . ILE A 1 211 ? -7.552 -5.629 -17.296 1.00 55.53 211 ILE A N 1
ATOM 1616 C CA . ILE A 1 211 ? -6.480 -4.789 -16.777 1.00 55.53 211 ILE A CA 1
ATOM 1617 C C . ILE A 1 211 ? -5.190 -5.587 -16.777 1.00 55.53 211 ILE A C 1
ATOM 1619 O O . ILE A 1 211 ? -4.200 -5.065 -17.255 1.00 55.53 211 ILE A O 1
ATOM 1623 N N . ALA A 1 212 ? -5.213 -6.858 -16.372 1.00 51.62 212 ALA A N 1
ATOM 1624 C CA . ALA A 1 212 ? -4.066 -7.753 -16.420 1.00 51.62 212 ALA A CA 1
ATOM 1625 C C . ALA A 1 212 ? -3.438 -7.821 -17.818 1.00 51.62 212 ALA A C 1
ATOM 1627 O O . ALA A 1 212 ? -2.221 -7.855 -17.899 1.00 51.62 212 ALA A O 1
ATOM 1628 N N . GLN A 1 213 ? -4.219 -7.773 -18.905 1.00 44.53 213 GLN A N 1
ATOM 1629 C CA . GLN A 1 213 ? -3.688 -7.684 -20.274 1.00 44.53 213 GLN A CA 1
ATOM 1630 C C . GLN A 1 213 ? -3.059 -6.316 -20.594 1.00 44.53 213 GLN A C 1
ATOM 1632 O O . GLN A 1 213 ? -2.023 -6.263 -21.249 1.00 44.53 213 GLN A O 1
ATOM 1637 N N . ALA A 1 214 ? -3.634 -5.210 -20.112 1.00 44.41 214 ALA A N 1
ATOM 1638 C CA . ALA A 1 214 ? -3.108 -3.860 -20.334 1.00 44.41 214 ALA A CA 1
ATOM 1639 C C . ALA A 1 214 ? -1.883 -3.536 -19.452 1.00 44.41 214 ALA A C 1
ATOM 1641 O O . ALA A 1 214 ? -0.885 -3.002 -19.938 1.00 44.41 214 ALA A O 1
ATOM 1642 N N . THR A 1 215 ? -1.892 -3.911 -18.169 1.00 50.28 215 THR A N 1
ATOM 1643 C CA . THR A 1 215 ? -0.712 -3.861 -17.299 1.00 50.28 215 THR A CA 1
ATOM 1644 C C . THR A 1 215 ? 0.323 -4.892 -17.720 1.00 50.28 215 THR A C 1
ATOM 1646 O O . THR A 1 215 ? 1.499 -4.575 -17.663 1.00 50.28 215 THR A O 1
ATOM 1649 N N . ALA A 1 216 ? -0.047 -6.048 -18.275 1.00 47.69 216 ALA A N 1
ATOM 1650 C CA . ALA A 1 216 ? 0.873 -6.921 -19.011 1.00 47.69 216 ALA A CA 1
ATOM 1651 C C . ALA A 1 216 ? 1.258 -6.380 -20.403 1.00 47.69 216 ALA A C 1
ATOM 1653 O O . ALA A 1 216 ? 1.770 -7.123 -21.228 1.00 47.69 216 ALA A O 1
ATOM 1654 N N . MET A 1 217 ? 1.077 -5.096 -20.697 1.00 39.81 217 MET A N 1
ATOM 1655 C CA . MET A 1 217 ? 1.790 -4.427 -21.791 1.00 39.81 217 MET A CA 1
ATOM 1656 C C . MET A 1 217 ? 2.664 -3.282 -21.264 1.00 39.81 217 MET A C 1
ATOM 1658 O O . MET A 1 217 ? 3.760 -3.078 -21.776 1.00 39.81 217 MET A O 1
ATOM 1662 N N . THR A 1 218 ? 2.269 -2.620 -20.171 1.00 50.22 218 THR A N 1
ATOM 1663 C CA . THR A 1 218 ? 3.058 -1.542 -19.533 1.00 50.22 218 THR A CA 1
ATOM 1664 C C . THR A 1 218 ? 4.067 -2.040 -18.479 1.00 50.22 218 THR A C 1
ATOM 1666 O O . THR A 1 218 ? 5.122 -1.441 -18.299 1.00 50.22 218 THR A O 1
ATOM 1669 N N . LEU A 1 219 ? 3.784 -3.156 -17.798 1.00 52.00 219 LEU A N 1
ATOM 1670 C CA . LEU A 1 219 ? 4.654 -3.864 -16.835 1.00 52.00 219 LEU A CA 1
ATOM 1671 C C . LEU A 1 219 ? 5.399 -5.058 -17.477 1.00 52.00 219 LEU A C 1
ATOM 1673 O O . LEU A 1 219 ? 6.281 -5.660 -16.854 1.00 52.00 219 LEU A O 1
ATOM 1677 N N . CYS A 1 220 ? 5.059 -5.431 -18.717 1.00 40.69 220 CYS A N 1
ATOM 1678 C CA . CYS A 1 220 ? 5.474 -6.702 -19.329 1.00 40.69 220 CYS A CA 1
ATOM 1679 C C . CYS A 1 220 ? 6.861 -6.766 -19.948 1.00 40.69 220 CYS A C 1
ATOM 1681 O O . CYS A 1 220 ? 7.262 -7.837 -20.389 1.00 40.69 220 CYS A O 1
ATOM 1683 N N . GLY A 1 221 ? 7.644 -5.694 -19.904 1.00 45.97 221 GLY A N 1
ATOM 1684 C CA . GLY A 1 221 ? 9.082 -5.864 -20.105 1.00 45.97 221 GLY A CA 1
ATOM 1685 C C . GLY A 1 221 ? 9.728 -6.698 -18.987 1.00 45.97 221 GLY A C 1
ATOM 1686 O O . GLY A 1 221 ? 10.725 -7.369 -19.220 1.00 45.97 221 GLY A O 1
ATOM 1687 N N . PHE A 1 222 ? 9.165 -6.681 -17.768 1.00 46.66 222 PHE A N 1
ATOM 1688 C CA . PHE A 1 222 ? 9.930 -7.040 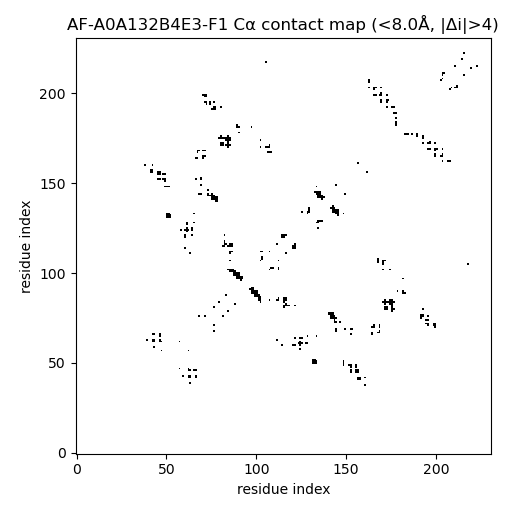-16.565 1.00 46.66 222 PHE A CA 1
ATOM 1689 C C . PHE A 1 222 ? 9.265 -8.049 -15.623 1.00 46.66 222 PHE A C 1
ATOM 1691 O O . PHE A 1 222 ? 9.984 -8.753 -14.915 1.00 46.66 222 PHE A O 1
ATOM 1698 N N . ILE A 1 223 ? 7.933 -8.201 -15.629 1.00 48.66 223 ILE A N 1
ATOM 1699 C CA . ILE A 1 223 ? 7.284 -9.287 -14.862 1.00 48.66 223 ILE A CA 1
ATOM 1700 C C . ILE A 1 223 ? 7.702 -10.665 -15.406 1.00 48.66 223 ILE A C 1
ATOM 1702 O O . ILE A 1 223 ? 7.898 -11.591 -14.625 1.00 48.66 223 ILE A O 1
ATOM 1706 N N . ILE A 1 224 ? 7.938 -10.786 -16.718 1.00 45.16 224 ILE A N 1
ATOM 1707 C CA . ILE A 1 224 ? 8.445 -12.020 -17.337 1.00 45.16 224 ILE A CA 1
ATOM 1708 C C . ILE A 1 224 ? 9.845 -12.373 -16.801 1.00 45.16 224 ILE A C 1
ATOM 1710 O O . ILE A 1 224 ? 10.105 -13.533 -16.512 1.00 45.16 224 ILE A O 1
ATOM 1714 N N . ILE A 1 225 ? 10.715 -11.390 -16.550 1.00 45.75 225 ILE A N 1
ATOM 1715 C CA . ILE A 1 225 ? 12.064 -11.636 -16.006 1.00 45.75 225 ILE A CA 1
ATOM 1716 C C . ILE A 1 225 ? 12.012 -12.058 -14.529 1.00 45.75 225 ILE A C 1
ATOM 1718 O O . ILE A 1 225 ? 12.803 -12.893 -14.104 1.00 45.75 225 ILE A O 1
ATOM 1722 N N . LEU A 1 226 ? 11.067 -11.531 -13.743 1.00 43.47 226 LEU A N 1
ATOM 1723 C CA . LEU A 1 226 ? 10.889 -11.941 -12.344 1.00 43.47 226 LEU A CA 1
ATOM 1724 C C . LEU A 1 226 ? 10.255 -13.334 -12.195 1.00 43.47 226 LEU A C 1
ATOM 1726 O O . LEU A 1 226 ? 10.523 -13.991 -11.196 1.00 43.47 226 LEU A O 1
ATOM 1730 N N . ILE A 1 227 ? 9.457 -13.784 -13.172 1.00 48.06 227 ILE A N 1
ATOM 1731 C CA . ILE A 1 227 ? 8.889 -15.144 -13.211 1.00 48.06 227 ILE A CA 1
ATOM 1732 C C . ILE A 1 227 ? 9.893 -16.160 -13.796 1.00 48.06 227 ILE A C 1
ATOM 1734 O O . ILE A 1 227 ? 9.876 -17.315 -13.397 1.00 48.06 227 ILE A O 1
ATOM 1738 N N . LEU A 1 228 ? 10.806 -15.745 -14.685 1.00 40.19 228 LEU A N 1
ATOM 1739 C CA . LEU A 1 228 ? 11.844 -16.609 -15.281 1.00 40.19 228 LEU A CA 1
ATOM 1740 C C . LEU A 1 228 ? 13.137 -16.730 -14.445 1.00 40.19 228 LEU A C 1
ATOM 1742 O O . LEU A 1 228 ? 14.112 -17.316 -14.906 1.00 40.19 228 LEU A O 1
ATOM 1746 N N . LEU A 1 229 ? 13.169 -16.160 -13.237 1.00 36.78 229 LEU A N 1
ATOM 1747 C CA . LEU A 1 229 ? 14.289 -16.252 -12.288 1.00 36.78 229 LEU A CA 1
ATOM 1748 C C . LEU A 1 229 ? 13.890 -16.997 -10.999 1.00 36.78 229 LEU A C 1
ATOM 1750 O O . LEU A 1 229 ? 14.387 -16.676 -9.918 1.00 36.78 229 LEU A O 1
ATOM 1754 N N . GLU A 1 230 ? 12.995 -17.978 -11.107 1.00 32.53 230 GLU A N 1
ATOM 1755 C CA . GLU A 1 230 ? 13.042 -19.157 -10.235 1.00 32.53 230 GLU A CA 1
ATOM 1756 C C . GLU A 1 230 ? 13.890 -20.222 -10.962 1.00 32.53 230 GLU A C 1
ATOM 1758 O O . GLU A 1 230 ? 13.606 -20.492 -12.132 1.00 32.53 230 GLU A O 1
ATOM 1763 N N . PRO A 1 231 ? 14.972 -20.747 -10.353 1.00 40.88 231 PRO A N 1
ATOM 1764 C CA . PRO A 1 231 ? 15.672 -21.921 -10.873 1.00 40.88 231 PRO A CA 1
ATOM 1765 C C . PRO A 1 231 ? 14.816 -23.191 -10.778 1.00 40.88 231 PRO A C 1
ATOM 1767 O O . PRO A 1 231 ? 13.991 -23.283 -9.840 1.00 40.88 231 PRO A O 1
#

Nearest PDB structures (foldseek):
  6tmf-assembly1_V  TM=4.870E-01  e=2.556E-01  Thermococcus celer Vu 13 = JCM 8558
  6sv4-assembly1_Ic  TM=4.542E-01  e=6.027E-01  Saccharomyces cerevisiae
  2qen-assembly1_A  TM=4.807E-01  e=2.302E+00  unclassified
  5gvc-assembly1_A  TM=3.272E-01  e=9.786E+00  Homo sapiens

Solvent-accessible surface area (backbone atoms only — not comparable to full-atom values): 13467 Å² total; per-residue (Å²): 137,83,79,87,84,90,82,89,88,80,89,83,87,83,89,75,91,78,80,80,78,78,79,76,82,74,89,77,92,78,90,60,79,64,64,75,45,48,63,50,54,52,45,30,51,19,31,58,73,28,42,83,55,93,65,98,76,75,57,64,63,28,22,50,49,48,51,42,56,54,39,35,39,101,52,64,42,44,51,62,38,51,31,47,12,26,29,69,39,72,40,77,45,99,83,75,45,81,43,77,42,54,31,59,81,71,68,36,53,67,68,54,32,62,38,32,46,32,65,71,54,38,48,52,20,51,51,50,31,40,77,41,62,38,30,48,76,51,97,83,54,26,36,33,70,34,66,70,33,38,50,38,26,62,73,51,39,58,78,85,49,50,65,55,42,27,48,43,29,27,44,24,35,56,47,32,56,76,48,86,94,69,52,91,70,77,70,78,60,52,70,60,40,47,57,30,31,53,42,12,50,48,53,33,55,78,74,33,59,73,53,45,55,53,47,53,62,76,50,44,86,49,55,58,56,66,65,68,67,63,133

Sequence (231 aa):
MSNSKLLTPNLDSYATNSIAKSVSMSRGFHTGSGATSLWKTLSTTAASGAVPRPRTNHSEDAMLSLVLLCSLASSEVPLDLISRGASPRRRWNAHGGIEEKDALYIALSSALVDLLSSIAKLDNALCELVSLSAISKSSDETYMVNRAVQARVSDSLPPELHSFWRLQALVVAYRSIPWKYLELGPFGVRELFIPHLRHTLQGVRNHDHLIAQATAMTLCGFIIILILLEP

Mean predicted aligned error: 12.05 Å

Foldseek 3Di:
DDDDDDDDDDDDDDDDDDDDPPPDPDPDPDDDPVVLVPLLVQQLVLLQVLFPDDDPDDDSLLSVVLLLQLLFFQDWAALLLQQQLQAWFWDQDPVRDTDTDGLVLLPQDPVSSVQSVDPVNVVVSVVSCVVRVQWDADPRRIIGGDPSSSVSSVVSRPPVCSLVSLSNQLSSLVSSQDDVPRDDDDNVCVVVSVRRNVSSLVSCVVPPVVVNVVCCVVVVVPVVVVVVPDD

Secondary structure (DSSP, 8-state):
--------------------------------HHHHHHHHHHHHHHHHHH-SS--S---HHHHHHHHHHHTS-SS-EEHHHHHHHHS-EEEE-TTS-EEEE-GGGGT--HHHHHHHH-HHHHHHHHHHHHHTTSEEE-TTSEEEE-HHHHHHHHHHS-HHHHHHHHHHHHHHHHHHSPPTTT----GGGHHHHHHHHHHHHHHHHHH-HHHHHHHHHHSTTTHHHHHTT--

Organism: Mollisia scopiformis (NCBI:txid149040)

Radius of gyration: 23.96 Å; Cα contacts (8 Å, |Δi|>4): 264; chains: 1; bounding box: 100×39×57 Å

pLDDT: mean 78.2, std 23.52, range [29.19, 98.44]